Protein AF-A0AAD4BJT2-F1 (afdb_monomer_lite)

Secondary structure (DSSP, 8-state):
-EEEEEEESPPP---S---------GGGSGGGHHHHHS---EEEEETTEEEEEEEETTTTEEEEEEE----S----SSEEEPHHHHHHHTTTS-HHHHHHHTT-S-EEEE-----PPPS-SB-TTSS-B--GGGT----GGGS-HHHHHHHHHHHHHHHHTT--SGGGHHHHHHHHHHHHHHHHHHHHHHHHHHHHHHTPPPPP-

Structure (mmCIF, N/CA/C/O backbone):
data_AF-A0AAD4BJT2-F1
#
_entry.id   AF-A0AAD4BJT2-F1
#
loop_
_atom_site.group_PDB
_atom_site.id
_atom_site.type_symbol
_atom_site.label_atom_id
_atom_site.label_alt_id
_atom_site.label_comp_id
_atom_site.label_asym_id
_atom_site.label_entity_id
_atom_site.label_seq_id
_atom_site.pdbx_PDB_ins_code
_atom_site.Cartn_x
_atom_site.Cartn_y
_atom_site.Cartn_z
_atom_site.occupancy
_atom_site.B_iso_or_equiv
_atom_site.auth_seq_id
_atom_site.auth_comp_id
_atom_site.auth_asym_id
_atom_site.auth_atom_id
_atom_site.pdbx_PDB_model_num
ATOM 1 N N . MET A 1 1 ? 9.576 -6.622 -4.066 1.00 75.50 1 MET A N 1
ATOM 2 C CA . MET A 1 1 ? 10.314 -5.454 -3.535 1.00 75.50 1 MET A CA 1
ATOM 3 C C . MET A 1 1 ? 9.943 -4.211 -4.341 1.00 75.50 1 MET A C 1
ATOM 5 O O . MET A 1 1 ? 9.376 -4.346 -5.423 1.00 75.50 1 MET A O 1
ATOM 9 N N . SER A 1 2 ? 10.226 -3.016 -3.828 1.00 77.69 2 SER A N 1
ATOM 10 C CA . SER A 1 2 ? 10.260 -1.786 -4.618 1.00 77.69 2 SER A CA 1
ATOM 11 C C . SER A 1 2 ? 11.580 -1.041 -4.445 1.00 77.69 2 SER A C 1
ATOM 13 O O . SER A 1 2 ? 12.007 -0.837 -3.310 1.00 77.69 2 SER A O 1
ATOM 15 N N . SER A 1 3 ? 12.151 -0.554 -5.541 1.00 77.00 3 SER A N 1
ATOM 16 C CA . SER A 1 3 ? 13.191 0.473 -5.539 1.00 77.00 3 SER A CA 1
ATOM 17 C C . SER A 1 3 ? 12.566 1.840 -5.772 1.00 77.00 3 SER A C 1
ATOM 19 O O . SER A 1 3 ? 11.761 2.013 -6.689 1.00 77.00 3 SER A O 1
ATOM 21 N N . VAL A 1 4 ? 12.957 2.833 -4.982 1.00 79.06 4 VAL A N 1
ATOM 22 C CA . VAL A 1 4 ? 12.515 4.216 -5.161 1.00 79.06 4 VAL A CA 1
ATOM 23 C C . VAL A 1 4 ? 13.692 5.140 -5.370 1.00 79.06 4 VAL A C 1
ATOM 25 O O . VAL A 1 4 ? 14.704 5.076 -4.675 1.00 79.06 4 VAL A O 1
ATOM 28 N N . ALA A 1 5 ? 13.531 6.011 -6.357 1.00 80.06 5 ALA A N 1
ATOM 29 C CA . ALA A 1 5 ? 14.514 6.996 -6.752 1.00 80.06 5 ALA A CA 1
ATOM 30 C C . ALA A 1 5 ? 13.847 8.334 -7.044 1.00 80.06 5 ALA A C 1
ATOM 32 O O . ALA A 1 5 ? 12.662 8.421 -7.377 1.00 80.06 5 ALA A O 1
ATOM 33 N N . ARG A 1 6 ? 14.645 9.394 -6.947 1.00 82.44 6 ARG A N 1
ATOM 34 C CA . ARG A 1 6 ? 14.235 10.750 -7.302 1.00 82.44 6 ARG A CA 1
ATOM 35 C C . ARG A 1 6 ? 15.291 11.375 -8.190 1.00 82.44 6 ARG A C 1
ATOM 37 O O . ARG A 1 6 ? 16.483 11.178 -7.972 1.00 82.44 6 ARG A O 1
ATOM 44 N N . ILE A 1 7 ? 14.837 12.147 -9.167 1.00 77.75 7 ILE A N 1
ATOM 45 C CA . ILE A 1 7 ? 15.699 12.941 -10.037 1.00 77.75 7 ILE A CA 1
ATOM 46 C C . ILE A 1 7 ? 15.375 14.412 -9.788 1.00 77.75 7 ILE A C 1
ATOM 48 O O . ILE A 1 7 ? 14.251 14.862 -10.028 1.00 77.75 7 ILE A O 1
ATOM 52 N N . SER A 1 8 ? 16.356 15.158 -9.286 1.00 75.12 8 SER A N 1
ATOM 53 C CA . SER A 1 8 ? 16.241 16.599 -9.054 1.00 75.12 8 SER A CA 1
ATOM 54 C C . SER A 1 8 ? 16.408 17.378 -10.355 1.00 75.12 8 SER A C 1
ATOM 56 O O . SER A 1 8 ? 17.232 17.036 -11.201 1.00 75.12 8 SER A O 1
ATOM 58 N N . ARG A 1 9 ? 15.660 18.474 -10.506 1.00 67.62 9 ARG A N 1
ATOM 59 C CA . ARG A 1 9 ? 15.829 19.406 -11.634 1.00 67.62 9 ARG A CA 1
ATOM 60 C C . ARG A 1 9 ? 16.865 20.505 -11.387 1.00 67.62 9 ARG A C 1
ATOM 62 O O . ARG A 1 9 ? 17.210 21.210 -12.331 1.00 67.62 9 ARG A O 1
ATOM 69 N N . HIS A 1 10 ? 17.342 20.678 -10.152 1.00 56.84 10 HIS A N 1
ATOM 70 C CA . HIS A 1 10 ? 18.288 21.737 -9.784 1.00 56.84 10 HIS A CA 1
ATOM 71 C C . HIS A 1 10 ? 19.737 21.246 -9.705 1.00 56.84 10 HIS A C 1
ATOM 73 O O . HIS A 1 10 ? 20.022 20.222 -9.086 1.00 56.84 10 HIS A O 1
ATOM 79 N N . GLN A 1 11 ? 20.633 22.017 -10.329 1.00 40.97 11 GLN A N 1
ATOM 80 C CA . GLN A 1 11 ? 22.079 21.952 -10.122 1.00 40.97 11 GLN A CA 1
ATOM 81 C C . GLN A 1 11 ? 22.406 22.481 -8.715 1.00 40.97 11 GLN A C 1
ATOM 83 O O . GLN A 1 11 ? 21.847 23.513 -8.340 1.00 40.97 11 GLN A O 1
ATOM 88 N N . PRO A 1 12 ? 23.326 21.869 -7.953 1.00 36.91 12 PRO A N 1
ATOM 89 C CA . PRO A 1 12 ? 24.103 22.660 -7.013 1.00 36.91 12 PRO A CA 1
ATOM 90 C C . PRO A 1 12 ? 24.971 23.631 -7.827 1.00 36.91 12 PRO A C 1
ATOM 92 O O . PRO A 1 12 ? 25.475 23.259 -8.890 1.00 36.91 12 PRO A O 1
ATOM 95 N N . GLU A 1 13 ? 25.153 24.859 -7.347 1.00 36.44 13 GLU A N 1
ATOM 96 C CA . GLU A 1 13 ? 26.262 25.714 -7.776 1.00 36.44 13 GLU A CA 1
ATOM 97 C C . GLU A 1 13 ? 27.570 24.932 -7.565 1.00 36.44 13 GLU A C 1
ATOM 99 O O . GLU A 1 13 ? 28.086 24.848 -6.454 1.00 36.44 13 GLU A O 1
ATOM 104 N N . MET A 1 14 ? 28.072 24.269 -8.610 1.00 33.25 14 MET A N 1
ATOM 105 C CA . MET A 1 14 ? 29.371 23.606 -8.575 1.00 33.25 14 MET A CA 1
ATOM 106 C C . MET A 1 14 ? 30.433 24.574 -9.078 1.00 33.25 14 MET A C 1
ATOM 108 O O . MET A 1 14 ? 30.353 25.081 -10.198 1.00 33.25 14 MET A O 1
ATOM 112 N N . GLN A 1 15 ? 31.436 24.791 -8.228 1.00 30.78 15 GLN A N 1
ATOM 113 C CA . GLN A 1 15 ? 32.718 25.373 -8.604 1.00 30.78 15 GLN A CA 1
ATOM 114 C C . GLN A 1 15 ? 33.308 24.623 -9.816 1.00 30.78 15 GLN A C 1
ATOM 116 O O . GLN A 1 15 ? 33.118 23.410 -9.945 1.00 30.78 15 GLN A O 1
ATOM 121 N N . PRO A 1 16 ? 34.006 25.321 -10.727 1.00 33.78 16 PRO A N 1
ATOM 122 C CA . PRO A 1 16 ? 34.372 24.772 -12.023 1.00 33.78 16 PRO A CA 1
ATOM 123 C C . PRO A 1 16 ? 35.645 23.922 -11.943 1.00 33.78 16 PRO A C 1
ATOM 125 O O . PRO A 1 16 ? 36.681 24.338 -12.437 1.00 33.78 16 PRO A O 1
ATOM 128 N N . THR A 1 17 ? 35.572 22.717 -11.380 1.00 38.47 17 THR A N 1
ATOM 129 C CA . THR A 1 17 ? 36.574 21.660 -11.607 1.00 38.47 17 THR A CA 1
ATOM 130 C C . THR A 1 17 ? 35.947 20.290 -11.363 1.00 38.47 17 THR A C 1
ATOM 132 O O . THR A 1 17 ? 35.852 19.863 -10.222 1.00 38.47 17 THR A O 1
ATOM 135 N N . GLU A 1 18 ? 35.486 19.649 -12.442 1.00 32.25 18 GLU A N 1
ATOM 136 C CA . GLU A 1 18 ? 35.507 18.196 -12.719 1.00 32.25 18 GLU A CA 1
ATOM 137 C C . GLU A 1 18 ? 34.369 17.832 -13.684 1.00 32.25 18 GLU A C 1
ATOM 139 O O . GLU A 1 18 ? 33.215 17.594 -13.325 1.00 32.25 18 GLU A O 1
ATOM 144 N N . LEU A 1 19 ? 34.711 17.821 -14.972 1.00 39.91 19 LEU A N 1
ATOM 145 C CA . LEU A 1 19 ? 33.841 17.373 -16.047 1.00 39.91 19 LEU A CA 1
ATOM 146 C C . LEU A 1 19 ? 33.861 15.831 -16.081 1.00 39.91 19 LEU A C 1
ATOM 148 O O . LEU A 1 19 ? 34.720 15.235 -16.723 1.00 39.91 19 LEU A O 1
ATOM 152 N N . SER A 1 20 ? 32.917 15.173 -15.404 1.00 34.88 20 SER A N 1
ATOM 153 C CA . SER A 1 20 ? 32.604 13.754 -15.632 1.00 34.88 20 SER A CA 1
ATOM 154 C C . SER A 1 20 ? 31.182 13.632 -16.182 1.00 34.88 20 SER A C 1
ATOM 156 O O . SER A 1 20 ? 30.199 14.057 -15.576 1.00 34.88 20 SER A O 1
ATOM 158 N N . SER A 1 21 ? 31.079 13.128 -17.409 1.00 40.88 21 SER A N 1
ATOM 159 C CA . SER A 1 21 ? 29.950 13.293 -18.324 1.00 40.88 21 SER A CA 1
ATOM 160 C C . SER A 1 21 ? 28.765 12.357 -18.041 1.00 40.88 21 SER A C 1
ATOM 162 O O . SER A 1 21 ? 28.513 11.412 -18.792 1.00 40.88 21 SER A O 1
ATOM 164 N N . ARG A 1 22 ? 27.981 12.636 -16.994 1.00 42.25 22 ARG A N 1
ATOM 165 C CA . ARG A 1 22 ? 26.607 12.113 -16.863 1.00 42.25 22 ARG A CA 1
ATOM 166 C C . ARG A 1 22 ? 25.610 13.273 -16.799 1.00 42.25 22 ARG A C 1
ATOM 168 O O . ARG A 1 22 ? 25.769 14.147 -15.950 1.00 42.25 22 ARG A O 1
ATOM 175 N N . PRO A 1 23 ? 24.580 13.324 -17.664 1.00 44.72 23 PRO A N 1
ATOM 176 C CA . PRO A 1 23 ? 23.506 14.294 -17.494 1.00 44.72 23 PRO A CA 1
ATOM 177 C C . PRO A 1 23 ? 22.834 14.041 -16.139 1.00 44.72 23 PRO A C 1
ATOM 179 O O . PRO A 1 23 ? 22.400 12.933 -15.856 1.00 44.72 23 PRO A O 1
ATOM 182 N N . THR A 1 24 ? 22.782 15.060 -15.286 1.00 50.22 24 THR A N 1
ATOM 183 C CA . THR A 1 24 ? 22.210 14.978 -13.930 1.00 50.22 24 THR A CA 1
ATOM 184 C C . THR A 1 24 ? 20.745 15.418 -13.867 1.00 50.22 24 THR A C 1
ATOM 186 O O . THR A 1 24 ? 20.146 15.387 -12.799 1.00 50.22 24 THR A O 1
ATOM 189 N N . SER A 1 25 ? 20.149 15.829 -14.996 1.00 60.28 25 SER A N 1
ATOM 190 C CA . SER A 1 25 ? 18.784 16.370 -15.047 1.00 60.28 25 SER A CA 1
ATOM 191 C C . SER A 1 25 ? 17.987 15.866 -16.253 1.00 60.28 25 SER A C 1
ATOM 193 O O . SER A 1 25 ? 18.442 15.963 -17.396 1.00 60.28 25 SER A O 1
ATOM 195 N N . CYS A 1 26 ? 16.758 15.396 -15.999 1.00 60.03 26 CYS A N 1
ATOM 196 C CA . CYS A 1 26 ? 15.812 14.952 -17.029 1.00 60.03 26 CYS A CA 1
ATOM 197 C C . CYS A 1 26 ? 15.426 16.056 -18.023 1.00 60.03 26 CYS A C 1
ATOM 199 O O . CYS A 1 26 ? 15.161 15.749 -19.182 1.00 60.03 26 CYS A O 1
ATOM 201 N N . SER A 1 27 ? 15.402 17.331 -17.611 1.00 59.12 27 SER A N 1
ATOM 202 C CA . SER A 1 27 ? 14.928 18.433 -18.468 1.00 59.12 27 SER A CA 1
ATOM 203 C C . SER A 1 27 ? 15.846 18.730 -19.656 1.00 59.12 27 SER A C 1
ATOM 205 O O . SER A 1 27 ? 15.437 19.405 -20.595 1.00 59.12 27 SER A O 1
ATOM 207 N N . ARG A 1 28 ? 17.080 18.210 -19.644 1.00 64.56 28 ARG A N 1
ATOM 208 C CA . ARG A 1 28 ? 18.061 18.385 -20.726 1.00 64.56 28 ARG A CA 1
ATOM 209 C C . ARG A 1 28 ? 17.977 17.303 -21.808 1.00 64.56 28 ARG A C 1
ATOM 211 O O . ARG A 1 28 ? 18.710 17.377 -22.789 1.00 64.56 28 ARG A O 1
ATOM 218 N N . ILE A 1 29 ? 17.110 16.300 -21.645 1.00 70.12 29 ILE A N 1
ATOM 219 C CA . ILE A 1 29 ? 16.920 15.212 -22.610 1.00 70.12 29 ILE A CA 1
ATOM 220 C C . ILE A 1 29 ? 15.578 15.439 -23.320 1.00 70.12 29 ILE A C 1
ATOM 222 O O . ILE A 1 29 ? 14.536 15.268 -22.685 1.00 70.12 29 ILE A O 1
ATOM 226 N N . PRO A 1 30 ? 15.558 15.775 -24.628 1.00 70.94 30 PRO A N 1
ATOM 227 C CA . PRO A 1 30 ? 14.329 16.137 -25.345 1.00 70.94 30 PRO A CA 1
ATOM 228 C C . PRO A 1 30 ? 13.202 15.104 -25.224 1.00 70.94 30 PRO A C 1
ATOM 230 O O . PRO A 1 30 ? 12.037 15.459 -25.085 1.00 70.94 30 PRO A O 1
ATOM 233 N N . THR A 1 31 ? 13.548 13.813 -25.189 1.00 77.88 31 THR A N 1
ATOM 234 C CA . THR A 1 31 ? 12.587 12.708 -25.034 1.00 77.88 31 THR A CA 1
ATOM 235 C C . THR A 1 31 ? 11.832 12.730 -23.692 1.00 77.88 31 THR A C 1
ATOM 237 O O . THR A 1 31 ? 10.782 12.105 -23.578 1.00 77.88 31 THR A O 1
ATOM 240 N N . PHE A 1 32 ? 12.344 13.427 -22.673 1.00 80.56 32 PHE A N 1
ATOM 241 C CA . PHE A 1 32 ? 11.753 13.488 -21.331 1.00 80.56 32 PHE A CA 1
ATOM 242 C C . PHE A 1 32 ? 10.984 14.767 -21.044 1.00 80.56 32 PHE A C 1
ATOM 244 O O . PHE A 1 32 ? 10.271 14.809 -20.046 1.00 80.56 32 PHE A O 1
ATOM 251 N N . VAL A 1 33 ? 11.065 15.777 -21.911 1.00 78.69 33 VAL A N 1
ATOM 252 C CA . VAL A 1 33 ? 10.336 17.040 -21.729 1.00 78.69 33 VAL A CA 1
ATOM 253 C C . VAL A 1 33 ? 8.834 16.800 -21.504 1.00 78.69 33 VAL A C 1
ATOM 255 O O . VAL A 1 33 ? 8.325 17.308 -20.509 1.00 78.69 33 VAL A O 1
ATOM 258 N N . PRO A 1 34 ? 8.126 15.958 -22.287 1.00 81.44 34 PRO A N 1
ATOM 259 C CA . PRO A 1 34 ? 6.702 15.710 -22.042 1.00 81.44 34 PRO A CA 1
ATOM 260 C C . PRO A 1 34 ? 6.418 15.024 -20.698 1.00 81.44 34 PRO A C 1
ATOM 262 O O . PRO A 1 34 ? 5.429 15.349 -20.049 1.00 81.44 34 PRO A O 1
ATOM 265 N N . LEU A 1 35 ? 7.305 14.114 -20.273 1.00 80.75 35 LEU A N 1
ATOM 266 C CA . LEU A 1 35 ? 7.202 13.352 -19.020 1.00 80.75 35 LEU A CA 1
ATOM 267 C C . LEU A 1 35 ? 7.350 14.239 -17.782 1.00 80.75 35 LEU A C 1
ATOM 269 O O . LEU A 1 35 ? 6.747 13.978 -16.746 1.00 80.75 35 LEU A O 1
ATOM 273 N N . VAL A 1 36 ? 8.187 15.272 -17.874 1.00 80.44 36 VAL A N 1
ATOM 274 C CA . VAL A 1 36 ? 8.500 16.132 -16.735 1.00 80.44 36 VAL A CA 1
ATOM 275 C C . VAL A 1 36 ? 7.657 17.414 -16.770 1.00 80.44 36 VAL A C 1
ATOM 277 O O . VAL A 1 36 ? 7.143 17.842 -15.740 1.00 80.44 36 VAL A O 1
ATOM 280 N N . GLU A 1 37 ? 7.428 18.036 -17.921 1.00 81.44 37 GLU A N 1
ATOM 281 C CA . GLU A 1 37 ? 6.661 19.287 -17.987 1.00 81.44 37 GLU A CA 1
ATOM 282 C C . GLU A 1 37 ? 5.160 19.092 -17.764 1.00 81.44 37 GLU A C 1
ATOM 284 O O . GLU A 1 37 ? 4.517 19.944 -17.139 1.00 81.44 37 GLU A O 1
ATOM 289 N N . THR A 1 38 ? 4.607 17.957 -18.182 1.00 83.44 38 THR A N 1
ATOM 290 C CA . THR A 1 38 ? 3.198 17.631 -17.949 1.00 83.44 38 THR A CA 1
ATOM 291 C C . THR A 1 38 ? 3.063 16.971 -16.573 1.00 83.44 38 THR A C 1
ATOM 293 O O . THR A 1 38 ? 3.752 15.986 -16.303 1.00 83.44 38 THR A O 1
ATOM 296 N N . PRO A 1 39 ? 2.236 17.495 -15.646 1.00 80.62 39 PRO A N 1
ATOM 297 C CA . PRO A 1 39 ? 2.065 16.927 -14.308 1.00 80.62 39 PRO A CA 1
ATOM 298 C C . PRO A 1 39 ? 1.170 15.675 -14.336 1.00 80.62 39 PRO A C 1
ATOM 300 O O . PRO A 1 39 ? 0.154 15.611 -13.653 1.00 80.62 39 PRO A O 1
ATOM 303 N N . GLU A 1 40 ? 1.558 14.684 -15.130 1.00 87.56 40 GLU A N 1
ATOM 304 C CA . GLU A 1 40 ? 0.876 13.402 -15.260 1.00 87.56 40 GLU A CA 1
ATOM 305 C C . GLU A 1 40 ? 1.643 12.296 -14.535 1.00 87.56 40 GLU A C 1
ATOM 307 O O . GLU A 1 40 ? 2.851 12.387 -14.289 1.00 87.56 40 GLU A O 1
ATOM 312 N N . MET A 1 41 ? 0.912 11.242 -14.181 1.00 90.88 41 MET A N 1
ATOM 313 C CA . MET A 1 41 ? 1.493 9.996 -13.712 1.00 90.88 41 MET A CA 1
ATOM 314 C C . MET A 1 41 ? 1.648 9.059 -14.906 1.00 90.88 41 MET A C 1
ATOM 316 O O . MET A 1 41 ? 0.668 8.762 -15.584 1.00 90.88 41 MET A O 1
ATOM 320 N N . VAL A 1 42 ? 2.862 8.564 -15.133 1.00 93.12 42 VAL A N 1
ATOM 321 C CA . VAL A 1 42 ? 3.146 7.606 -16.207 1.00 93.12 42 VAL A CA 1
ATOM 322 C C . VAL A 1 42 ? 3.564 6.277 -15.603 1.00 93.12 42 VAL A C 1
ATOM 324 O O . VAL A 1 42 ? 4.484 6.224 -14.781 1.00 93.12 42 VAL A O 1
ATOM 327 N N . GLY A 1 43 ? 2.864 5.220 -16.013 1.00 94.00 43 GLY A N 1
ATOM 328 C CA . GLY A 1 43 ? 3.136 3.841 -15.635 1.00 94.00 43 GLY A CA 1
ATOM 329 C C . GLY A 1 43 ? 3.655 3.026 -16.817 1.00 94.00 43 GLY A C 1
ATOM 330 O O . GLY A 1 43 ? 3.099 3.105 -17.909 1.00 94.00 43 GLY A O 1
ATOM 331 N N . TRP A 1 44 ? 4.683 2.214 -16.588 1.00 95.12 44 TRP A N 1
ATOM 332 C CA . TRP A 1 44 ? 5.116 1.160 -17.504 1.00 95.12 44 TRP A CA 1
ATOM 333 C C . TRP A 1 44 ? 4.908 -0.189 -16.832 1.00 95.12 44 TRP A C 1
ATOM 335 O O . TRP A 1 44 ? 5.430 -0.410 -15.741 1.00 95.12 44 TRP A O 1
ATOM 345 N N . MET A 1 45 ? 4.167 -1.081 -17.478 1.00 95.19 45 MET A N 1
ATOM 346 C CA . MET A 1 45 ? 3.889 -2.433 -16.992 1.00 95.19 45 MET A CA 1
ATOM 347 C C . MET A 1 45 ? 4.641 -3.444 -17.856 1.00 95.19 45 MET A C 1
ATOM 349 O O . MET A 1 45 ? 4.805 -3.223 -19.055 1.00 95.19 45 MET A O 1
ATOM 353 N N . GLY A 1 46 ? 5.097 -4.535 -17.248 1.00 92.75 46 GLY A N 1
ATOM 354 C CA . GLY A 1 46 ? 5.766 -5.623 -17.950 1.00 92.75 46 GLY A CA 1
ATOM 355 C C . GLY A 1 46 ? 5.863 -6.893 -17.099 1.00 92.75 46 GLY A C 1
ATOM 356 O O . GLY A 1 46 ? 5.424 -6.907 -15.942 1.00 92.75 46 GLY A O 1
ATOM 357 N N . PRO A 1 47 ? 6.471 -7.962 -17.637 1.00 92.12 47 PRO A N 1
ATOM 358 C CA . PRO A 1 47 ? 6.524 -9.260 -16.972 1.00 92.12 47 PRO A CA 1
ATOM 359 C C . PRO A 1 47 ? 7.150 -9.192 -15.577 1.00 92.12 47 PRO A C 1
ATOM 361 O O . PRO A 1 47 ? 8.341 -8.902 -15.408 1.00 92.12 47 PRO A O 1
ATOM 364 N N . GLY A 1 48 ? 6.330 -9.449 -14.553 1.00 92.31 48 GLY A N 1
ATOM 365 C CA . GLY A 1 48 ? 6.760 -9.476 -13.154 1.00 92.31 48 GLY A CA 1
ATOM 366 C C . GLY A 1 48 ? 7.207 -8.128 -12.571 1.00 92.31 48 GLY 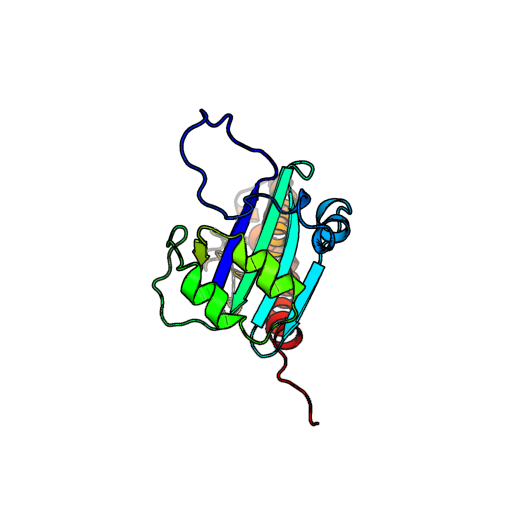A C 1
ATOM 367 O O . GLY A 1 48 ? 7.688 -8.100 -11.436 1.00 92.31 48 GLY A O 1
ATOM 368 N N . ARG A 1 49 ? 7.127 -7.022 -13.326 1.00 93.94 49 ARG A N 1
ATOM 369 C CA . ARG A 1 49 ? 7.714 -5.724 -12.950 1.00 93.94 49 ARG A CA 1
ATOM 370 C C . ARG A 1 49 ? 6.887 -4.551 -13.471 1.00 93.94 49 ARG A C 1
ATOM 372 O O . ARG A 1 49 ? 6.280 -4.631 -14.528 1.00 93.94 49 ARG A O 1
ATOM 379 N N . HIS A 1 50 ? 6.886 -3.432 -12.754 1.00 95.81 50 HIS A N 1
ATOM 380 C CA . HIS A 1 50 ? 6.333 -2.178 -13.277 1.00 95.81 50 HIS A CA 1
ATOM 381 C C . HIS A 1 50 ? 7.060 -0.966 -12.714 1.00 95.81 50 HIS A C 1
ATOM 383 O O . HIS A 1 50 ? 7.712 -1.041 -11.672 1.00 95.81 50 HIS A O 1
ATOM 389 N N . ILE A 1 51 ? 6.908 0.164 -13.393 1.00 95.62 51 ILE A N 1
ATOM 390 C CA . ILE A 1 51 ? 7.452 1.454 -12.988 1.00 95.62 51 ILE A CA 1
ATOM 391 C C . ILE A 1 51 ? 6.309 2.460 -12.944 1.00 95.62 51 ILE A C 1
ATOM 393 O O . ILE A 1 51 ? 5.569 2.578 -13.913 1.00 95.62 51 ILE A O 1
ATOM 397 N N . MET A 1 52 ? 6.206 3.216 -11.856 1.00 95.31 52 MET A N 1
ATOM 398 C CA . MET A 1 52 ? 5.334 4.384 -11.740 1.00 95.31 52 MET A CA 1
ATOM 399 C C . MET A 1 52 ? 6.186 5.639 -11.592 1.00 95.31 52 MET A C 1
ATOM 401 O O . MET A 1 52 ? 7.110 5.674 -10.778 1.00 95.31 52 MET A O 1
ATOM 405 N N . THR A 1 53 ? 5.866 6.684 -12.350 1.00 94.00 53 THR A N 1
ATOM 406 C CA . THR A 1 53 ? 6.575 7.968 -12.285 1.00 94.00 53 THR A CA 1
ATOM 407 C C . THR A 1 53 ? 5.623 9.142 -12.226 1.00 94.00 53 THR A C 1
ATOM 409 O O . THR A 1 53 ? 4.532 9.084 -12.791 1.00 94.00 53 THR A O 1
ATOM 412 N N . TYR A 1 54 ? 6.021 10.193 -11.514 1.00 93.56 54 TYR A N 1
ATOM 413 C CA . TYR A 1 54 ? 5.227 11.410 -11.369 1.00 93.56 54 TYR A CA 1
ATOM 414 C C . TYR A 1 54 ? 6.071 12.577 -10.846 1.00 93.56 54 TYR A C 1
ATOM 416 O O . TYR A 1 54 ? 7.088 12.404 -10.167 1.00 93.56 54 TYR A O 1
ATOM 424 N N . ASN A 1 55 ? 5.621 13.795 -11.142 1.00 92.25 55 ASN A N 1
ATOM 425 C CA . ASN A 1 55 ? 6.224 15.020 -10.628 1.00 92.25 55 ASN A CA 1
ATOM 426 C C . ASN A 1 55 ? 5.862 15.251 -9.154 1.00 92.25 55 ASN A C 1
ATOM 428 O O . ASN A 1 55 ? 4.710 15.106 -8.754 1.00 92.25 55 ASN A O 1
ATOM 432 N N . ILE A 1 56 ? 6.834 15.700 -8.362 1.00 91.25 56 ILE A N 1
ATOM 433 C CA . ILE A 1 56 ? 6.645 16.128 -6.972 1.00 91.25 56 ILE A CA 1
ATOM 434 C C . ILE A 1 56 ? 7.300 17.495 -6.738 1.00 91.25 56 ILE A C 1
ATOM 436 O O . ILE A 1 56 ? 8.020 18.021 -7.590 1.00 91.25 56 ILE A O 1
ATOM 440 N N . ARG A 1 57 ? 7.018 18.109 -5.579 1.00 90.25 57 ARG A N 1
ATOM 441 C CA . ARG A 1 57 ? 7.600 19.398 -5.151 1.00 90.25 57 ARG A CA 1
ATOM 442 C C . ARG A 1 57 ? 7.502 20.493 -6.224 1.00 90.25 57 ARG A C 1
ATOM 444 O O . ARG A 1 57 ? 8.502 21.112 -6.578 1.00 90.25 57 ARG A O 1
ATOM 451 N N . ALA A 1 58 ? 6.295 20.717 -6.749 1.00 88.06 58 ALA A N 1
ATOM 452 C CA . ALA A 1 58 ? 6.034 21.68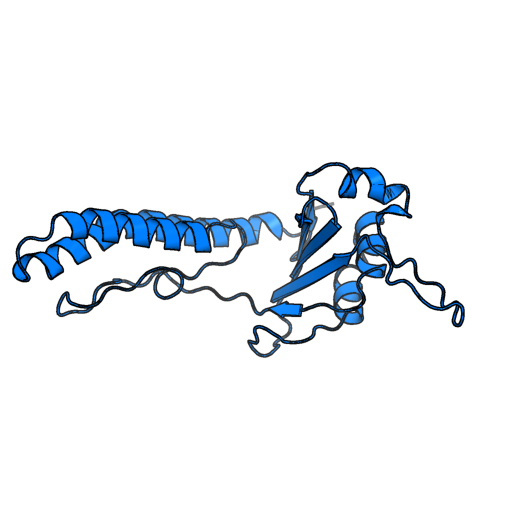2 -7.823 1.00 88.06 58 ALA A CA 1
ATOM 453 C C . ALA A 1 58 ? 6.957 21.474 -9.041 1.00 88.06 58 ALA A C 1
ATOM 455 O O . ALA A 1 58 ? 7.595 22.409 -9.518 1.00 88.06 58 ALA A O 1
ATOM 456 N N . LYS A 1 59 ? 7.053 20.220 -9.508 1.00 87.19 59 LYS A N 1
ATOM 457 C CA . LYS A 1 59 ? 7.888 19.784 -10.639 1.00 87.19 59 LYS A CA 1
ATOM 458 C C . LYS A 1 59 ? 9.400 19.908 -10.414 1.00 87.19 59 LYS A C 1
ATOM 460 O O . LYS A 1 59 ? 10.157 19.611 -11.326 1.00 87.19 59 LYS A O 1
ATOM 465 N N . ARG A 1 60 ? 9.890 20.291 -9.230 1.00 86.12 60 ARG A N 1
ATOM 466 C CA . ARG A 1 60 ? 11.343 20.371 -8.970 1.00 86.12 60 ARG A CA 1
ATOM 467 C C . ARG A 1 60 ? 12.018 19.006 -8.871 1.00 86.12 60 ARG A C 1
ATOM 469 O O . ARG A 1 60 ? 13.225 18.911 -9.076 1.00 86.12 60 ARG A O 1
ATOM 476 N N . GLU A 1 61 ? 11.248 17.966 -8.581 1.00 88.69 61 GLU A N 1
ATOM 477 C CA . GLU A 1 61 ? 11.724 16.592 -8.474 1.00 88.69 61 GLU A CA 1
ATOM 478 C C . GLU A 1 61 ? 10.793 15.658 -9.251 1.00 88.69 61 GLU A C 1
ATOM 480 O O . GLU A 1 61 ? 9.572 15.841 -9.274 1.00 88.69 61 GLU A O 1
ATOM 485 N N . PHE A 1 62 ? 11.382 14.651 -9.886 1.00 90.31 62 PHE A N 1
ATOM 486 C CA . PHE A 1 62 ? 10.670 13.587 -10.580 1.00 90.31 62 PHE A CA 1
ATOM 487 C C . PHE A 1 62 ? 10.858 12.284 -9.808 1.00 90.31 62 PHE A C 1
ATOM 489 O O . PHE A 1 62 ? 11.990 11.847 -9.594 1.00 90.31 62 PHE A O 1
ATOM 496 N N . ASN A 1 63 ? 9.759 11.704 -9.335 1.00 92.75 63 ASN A N 1
ATOM 497 C CA . ASN A 1 63 ? 9.771 10.508 -8.504 1.00 92.75 63 ASN A CA 1
ATOM 498 C C . ASN A 1 63 ? 9.579 9.260 -9.366 1.00 92.75 63 ASN A C 1
ATOM 500 O O . ASN A 1 63 ? 8.739 9.261 -10.266 1.00 92.75 63 ASN A O 1
ATOM 504 N N . LEU A 1 64 ? 10.325 8.200 -9.058 1.00 93.75 64 LEU A N 1
ATOM 505 C CA . LEU A 1 64 ? 10.225 6.900 -9.708 1.00 93.75 64 LEU A CA 1
ATOM 506 C C . LEU A 1 64 ? 10.061 5.812 -8.648 1.00 93.75 64 LEU A C 1
ATOM 508 O O . LEU A 1 64 ? 10.840 5.741 -7.698 1.00 93.75 64 LEU A O 1
ATOM 512 N N . VAL A 1 65 ? 9.061 4.955 -8.838 1.00 94.25 65 VAL A N 1
ATOM 513 C CA . VAL A 1 65 ? 8.815 3.758 -8.031 1.00 94.25 65 VAL A CA 1
ATOM 514 C C . VAL A 1 65 ? 8.878 2.553 -8.951 1.00 94.25 65 VAL A C 1
ATOM 516 O O . VAL A 1 65 ? 8.079 2.442 -9.876 1.00 94.25 65 VAL A O 1
ATOM 519 N N . LEU A 1 66 ? 9.835 1.666 -8.709 1.00 94.00 66 LEU A N 1
ATOM 520 C CA . LEU A 1 66 ? 10.082 0.478 -9.508 1.00 94.00 66 LEU A CA 1
ATOM 521 C C . LEU A 1 66 ? 9.734 -0.745 -8.673 1.00 94.00 66 LEU A C 1
ATOM 523 O O . LEU A 1 66 ? 10.400 -1.028 -7.685 1.00 94.00 66 LEU A O 1
ATOM 527 N N . CYS A 1 67 ? 8.702 -1.477 -9.062 1.00 93.56 67 CYS A N 1
ATOM 528 C CA . CYS A 1 67 ? 8.284 -2.699 -8.390 1.00 93.56 67 CYS A CA 1
ATOM 529 C C . CYS A 1 67 ? 8.838 -3.905 -9.142 1.00 93.56 67 CYS A C 1
ATOM 531 O O . CYS A 1 67 ? 8.585 -4.050 -10.338 1.00 93.56 67 CYS A O 1
ATOM 533 N N . HIS A 1 68 ? 9.559 -4.773 -8.438 1.00 89.50 68 HIS A N 1
ATOM 534 C CA . HIS A 1 68 ? 10.208 -5.954 -9.007 1.00 89.50 68 HIS A CA 1
ATOM 535 C C . HIS A 1 68 ? 10.232 -7.124 -8.007 1.00 89.50 68 HIS A C 1
ATOM 537 O O . HIS A 1 68 ? 9.956 -6.916 -6.815 1.00 89.50 68 HIS A O 1
ATOM 543 N N . PRO A 1 69 ? 10.521 -8.362 -8.456 1.00 88.25 69 PRO A N 1
ATOM 544 C CA . PRO A 1 69 ? 10.616 -9.518 -7.571 1.00 88.25 69 PRO A CA 1
ATOM 545 C C . PRO A 1 69 ? 11.582 -9.279 -6.408 1.00 88.25 69 PRO A C 1
ATOM 547 O O . PRO A 1 69 ? 12.561 -8.541 -6.532 1.00 88.25 69 PRO A O 1
ATOM 550 N N . ASP A 1 70 ? 11.257 -9.862 -5.256 1.00 84.44 70 ASP A N 1
ATOM 551 C CA . ASP A 1 70 ? 12.156 -9.864 -4.104 1.00 84.44 70 ASP A CA 1
ATOM 552 C C . ASP A 1 70 ? 13.363 -10.772 -4.384 1.00 84.44 70 ASP A C 1
ATOM 554 O O . ASP A 1 70 ? 13.225 -11.827 -4.999 1.00 84.44 70 ASP A O 1
ATOM 558 N N . ASP A 1 71 ? 14.537 -10.346 -3.937 1.00 78.38 71 ASP A N 1
ATOM 559 C CA . ASP A 1 71 ? 15.811 -11.048 -4.096 1.00 78.38 71 ASP A CA 1
ATOM 560 C C . ASP A 1 71 ? 16.301 -11.675 -2.778 1.00 78.38 71 ASP A C 1
ATOM 562 O O . ASP A 1 71 ? 17.404 -12.220 -2.728 1.00 78.38 71 ASP A O 1
ATOM 566 N N . GLY A 1 72 ? 15.493 -11.584 -1.714 1.00 73.62 72 GLY A N 1
ATOM 567 C CA . GLY A 1 72 ? 15.843 -12.053 -0.378 1.00 73.62 72 GLY A CA 1
ATOM 568 C C . GLY A 1 72 ? 16.455 -10.982 0.528 1.00 73.62 72 GLY A C 1
ATOM 569 O O . GLY A 1 72 ? 16.963 -11.331 1.594 1.00 73.62 72 GLY A O 1
ATOM 570 N N . SER A 1 73 ? 16.407 -9.698 0.158 1.00 68.69 73 SER A N 1
ATOM 571 C CA . SER A 1 73 ? 16.931 -8.616 0.994 1.00 68.69 73 SER A CA 1
ATOM 572 C C . SER A 1 73 ? 16.237 -8.520 2.359 1.00 68.69 73 SER A C 1
ATOM 574 O O . SER A 1 73 ? 15.057 -8.854 2.535 1.00 68.69 73 SER A O 1
ATOM 576 N N . VAL A 1 74 ? 16.977 -7.984 3.331 1.00 70.62 74 VAL A N 1
ATOM 577 C CA . VAL A 1 74 ? 16.472 -7.687 4.676 1.00 70.62 74 VAL A CA 1
ATOM 578 C C . VAL A 1 74 ? 15.404 -6.592 4.603 1.00 70.62 74 VAL A C 1
ATOM 580 O O . VAL A 1 74 ? 15.498 -5.664 3.799 1.00 70.62 74 VAL A O 1
ATOM 583 N N . GLU A 1 75 ? 14.376 -6.702 5.444 1.00 66.75 75 GLU A N 1
ATOM 584 C CA . GLU A 1 75 ? 13.382 -5.645 5.619 1.00 66.75 75 GLU A CA 1
ATOM 585 C C . GLU A 1 75 ? 14.046 -4.412 6.245 1.00 66.75 75 GLU A C 1
ATOM 587 O O . GLU A 1 75 ? 14.543 -4.456 7.369 1.00 66.75 75 GLU A O 1
ATOM 592 N N . SER A 1 76 ? 14.081 -3.309 5.502 1.00 70.56 76 SER A N 1
ATOM 593 C CA . SER A 1 76 ? 14.633 -2.045 5.973 1.00 70.56 76 SER A CA 1
ATOM 594 C C . SER A 1 76 ? 13.953 -0.883 5.269 1.00 70.56 76 SER A C 1
ATOM 596 O O . SER A 1 76 ? 13.716 -0.921 4.064 1.00 70.56 76 SER A O 1
ATOM 598 N N . TRP A 1 77 ? 13.667 0.170 6.030 1.00 60.97 77 TRP A N 1
ATOM 599 C CA . TRP A 1 77 ? 13.094 1.414 5.519 1.00 60.97 77 TRP A CA 1
ATOM 600 C C . TRP A 1 77 ? 14.146 2.336 4.884 1.00 60.97 77 TRP A C 1
ATOM 602 O O . TRP A 1 77 ? 13.793 3.289 4.189 1.00 60.97 77 TRP A O 1
ATOM 612 N N . THR A 1 78 ? 15.435 2.048 5.090 1.00 66.88 78 THR A N 1
ATOM 613 C CA . THR A 1 78 ? 16.568 2.880 4.652 1.00 66.88 78 THR A CA 1
ATOM 614 C C . THR A 1 78 ? 17.657 2.077 3.942 1.00 66.88 78 THR A C 1
ATOM 616 O O . THR A 1 78 ? 18.782 2.556 3.832 1.00 66.88 78 THR A O 1
ATOM 619 N N . ALA A 1 79 ? 17.373 0.848 3.499 1.00 69.00 79 ALA A N 1
ATOM 620 C CA . ALA A 1 79 ? 18.365 0.056 2.782 1.00 69.00 79 ALA A CA 1
ATOM 621 C C . ALA A 1 79 ? 18.728 0.739 1.461 1.00 69.00 79 ALA A C 1
ATOM 623 O O . ALA A 1 79 ? 17.871 0.956 0.598 1.00 69.00 79 ALA A O 1
ATOM 624 N N . GLU A 1 80 ? 20.011 1.053 1.305 1.00 71.94 80 GLU A N 1
ATOM 625 C CA . GLU A 1 80 ? 20.549 1.486 0.025 1.00 71.94 80 GLU A CA 1
ATOM 626 C C . GLU A 1 80 ? 20.486 0.321 -0.964 1.00 71.94 80 GLU A C 1
ATOM 628 O O . GLU A 1 80 ? 21.015 -0.767 -0.736 1.00 71.94 80 GLU A O 1
ATOM 633 N N . GLY A 1 81 ? 19.785 0.549 -2.066 1.00 70.88 81 GLY A N 1
ATOM 634 C CA . GLY A 1 81 ? 19.744 -0.347 -3.206 1.00 70.88 81 GLY A CA 1
ATOM 635 C C . GLY A 1 81 ? 20.865 -0.046 -4.193 1.00 70.88 81 GLY A C 1
ATOM 636 O O . GLY A 1 81 ? 21.303 1.097 -4.344 1.00 70.88 81 GLY A O 1
ATOM 637 N N . SER A 1 82 ? 21.292 -1.074 -4.923 1.00 80.69 82 SER A N 1
ATOM 638 C CA . SER A 1 82 ? 22.241 -0.917 -6.024 1.00 80.69 82 SER A CA 1
ATOM 639 C C . SER A 1 82 ? 21.534 -0.373 -7.267 1.00 80.69 82 SER A C 1
ATOM 641 O O . SER A 1 82 ? 20.673 -1.040 -7.849 1.00 80.69 82 SER A O 1
ATOM 643 N N . ALA A 1 83 ? 21.946 0.816 -7.715 1.00 83.12 83 ALA A N 1
ATOM 644 C CA . ALA A 1 83 ? 21.478 1.388 -8.975 1.00 83.12 83 ALA A CA 1
ATOM 645 C C . ALA A 1 83 ? 21.822 0.488 -10.177 1.00 83.12 83 ALA A C 1
ATOM 647 O O . ALA A 1 83 ? 21.045 0.423 -11.127 1.00 83.12 83 ALA A O 1
ATOM 648 N N . ASP A 1 84 ? 22.945 -0.232 -10.132 1.00 86.31 84 ASP A N 1
ATOM 649 C CA . ASP A 1 84 ? 23.352 -1.152 -11.200 1.00 86.31 84 ASP A CA 1
ATOM 650 C C . ASP A 1 84 ? 22.453 -2.386 -11.253 1.00 86.31 84 ASP A C 1
ATOM 652 O O . ASP A 1 84 ? 21.993 -2.767 -12.331 1.00 86.31 84 ASP A O 1
ATOM 656 N N . LYS A 1 85 ? 22.126 -2.965 -10.090 1.00 84.12 85 LYS A N 1
ATOM 657 C CA . LYS A 1 85 ? 21.164 -4.070 -10.003 1.00 84.12 85 LYS A CA 1
ATOM 658 C C . LYS A 1 85 ? 19.801 -3.654 -10.545 1.00 84.12 85 LYS A C 1
ATOM 660 O O . LYS A 1 85 ? 19.238 -4.347 -11.386 1.00 84.12 85 LYS A O 1
ATOM 665 N N . MET A 1 86 ? 19.323 -2.485 -10.119 1.00 88.44 86 MET A N 1
ATOM 666 C CA . MET A 1 86 ? 18.082 -1.916 -10.628 1.00 88.44 86 MET A CA 1
ATOM 667 C C . MET A 1 86 ? 18.137 -1.767 -12.155 1.00 88.44 86 MET A C 1
ATOM 669 O O . MET A 1 86 ? 17.234 -2.228 -12.836 1.00 88.44 86 MET A O 1
ATOM 673 N N . ARG A 1 87 ? 19.207 -1.216 -12.742 1.00 90.69 87 ARG A N 1
ATOM 674 C CA . ARG A 1 87 ? 19.321 -1.097 -14.211 1.00 90.69 87 ARG A CA 1
ATOM 675 C C . ARG A 1 87 ? 19.302 -2.455 -14.916 1.00 90.69 87 ARG A C 1
ATOM 677 O O . ARG A 1 87 ? 18.698 -2.562 -15.983 1.00 90.69 87 ARG A O 1
ATOM 684 N N . ALA A 1 88 ? 19.937 -3.473 -14.334 1.00 90.06 88 ALA A N 1
ATOM 685 C CA . ALA A 1 88 ? 19.959 -4.825 -14.885 1.00 90.06 88 ALA A CA 1
ATOM 686 C C . ALA A 1 88 ? 18.553 -5.449 -14.953 1.00 90.06 88 ALA A C 1
ATOM 688 O O . ALA A 1 88 ? 18.226 -6.095 -15.948 1.00 90.06 88 ALA A O 1
ATOM 689 N N . ASP A 1 89 ? 17.691 -5.179 -13.966 1.00 88.81 89 ASP A N 1
ATOM 690 C CA . ASP A 1 89 ? 16.298 -5.655 -13.940 1.00 88.81 89 ASP A CA 1
ATOM 691 C C . ASP A 1 89 ? 15.428 -5.114 -15.091 1.00 88.81 89 ASP A C 1
ATOM 693 O O . ASP A 1 89 ? 14.389 -5.697 -15.408 1.00 88.81 89 ASP A O 1
ATOM 697 N N . PHE A 1 90 ? 15.845 -4.020 -15.737 1.00 91.12 90 PHE A N 1
ATOM 698 C CA . PHE A 1 90 ? 15.080 -3.323 -16.778 1.00 91.12 90 PHE A CA 1
ATOM 699 C C . PHE A 1 90 ? 15.818 -3.248 -18.131 1.00 91.12 90 PHE A C 1
ATOM 701 O O . PHE A 1 90 ? 15.487 -2.420 -18.982 1.00 91.12 90 PHE A O 1
ATOM 708 N N . VAL A 1 91 ? 16.809 -4.115 -18.378 1.00 90.19 91 VAL A N 1
ATOM 709 C CA . VAL A 1 91 ? 17.643 -4.070 -19.600 1.00 90.19 91 VAL A CA 1
ATOM 710 C C . VAL A 1 91 ? 16.850 -4.263 -20.905 1.00 90.19 91 VAL A C 1
ATOM 712 O O . VAL A 1 91 ? 17.156 -3.626 -21.918 1.00 90.19 91 VAL A O 1
ATOM 715 N N . CYS A 1 92 ? 15.792 -5.078 -20.878 1.00 89.69 92 CYS A N 1
ATOM 716 C CA . CYS A 1 92 ? 14.930 -5.347 -22.036 1.00 89.69 92 CYS A CA 1
ATOM 717 C C . CYS A 1 92 ? 13.778 -4.340 -22.197 1.00 89.69 92 CYS A C 1
ATOM 719 O O . CYS A 1 92 ? 12.947 -4.501 -23.083 1.00 89.69 92 CYS A O 1
ATOM 721 N N . TRP A 1 93 ? 13.707 -3.301 -21.357 1.00 93.75 93 TRP A N 1
ATOM 722 C CA . TRP A 1 93 ? 12.607 -2.338 -21.390 1.00 93.75 93 TRP A CA 1
ATOM 723 C C . TRP A 1 93 ? 12.817 -1.255 -22.452 1.00 93.75 93 TRP A C 1
ATOM 725 O O . TRP A 1 93 ? 13.908 -1.065 -23.009 1.00 93.75 93 TRP A O 1
ATOM 735 N N . GLU A 1 94 ? 11.738 -0.531 -22.741 1.00 91.94 94 GLU A N 1
ATOM 736 C CA . GLU A 1 94 ? 11.703 0.484 -23.788 1.00 91.94 94 GLU A CA 1
ATOM 737 C C . GLU A 1 94 ? 12.736 1.618 -23.567 1.00 91.94 94 GLU A C 1
ATOM 739 O O . GLU A 1 94 ? 13.148 1.899 -22.432 1.00 91.94 94 GLU A O 1
ATOM 744 N N . PRO A 1 95 ? 13.212 2.283 -24.639 1.00 91.50 95 PRO A N 1
ATOM 745 C CA . PRO A 1 95 ? 14.352 3.198 -24.567 1.00 91.50 95 PRO A CA 1
ATOM 746 C C . PRO A 1 95 ? 14.216 4.350 -23.564 1.00 91.50 95 PRO A C 1
ATOM 748 O O . PRO A 1 95 ? 15.233 4.790 -23.021 1.00 91.50 95 PRO A O 1
ATOM 751 N N . ARG A 1 96 ? 13.001 4.859 -23.307 1.00 90.94 96 ARG A N 1
ATOM 752 C CA . ARG A 1 96 ? 12.790 5.953 -22.344 1.00 90.94 96 ARG A CA 1
ATOM 753 C C . ARG A 1 96 ? 13.073 5.501 -20.922 1.00 90.94 96 ARG A C 1
ATOM 755 O O . ARG A 1 96 ? 13.763 6.217 -20.201 1.00 90.94 96 ARG A O 1
ATOM 762 N N . VAL A 1 97 ? 12.620 4.303 -20.555 1.00 91.94 97 VAL A N 1
ATOM 763 C CA . VAL A 1 97 ? 12.883 3.708 -19.240 1.00 91.94 97 VAL A CA 1
ATOM 764 C C . VAL A 1 97 ? 14.386 3.582 -19.034 1.00 91.94 97 VAL A C 1
ATOM 766 O O . VAL A 1 97 ? 14.921 4.176 -18.106 1.00 91.94 97 VAL A O 1
ATOM 769 N N . LYS A 1 98 ? 15.108 2.940 -19.958 1.00 91.50 98 LYS A N 1
ATOM 770 C CA . LYS A 1 98 ? 16.568 2.762 -19.840 1.00 91.50 98 LYS A CA 1
ATOM 771 C C . LYS A 1 98 ? 17.319 4.081 -19.661 1.00 91.50 98 LYS A C 1
ATOM 773 O O . LYS A 1 98 ? 18.202 4.187 -18.811 1.00 91.50 98 LYS A O 1
ATOM 778 N N . LYS A 1 99 ? 16.940 5.108 -20.427 1.00 90.25 99 LYS A N 1
ATOM 779 C CA . LYS A 1 99 ? 17.516 6.452 -20.304 1.00 90.25 99 LYS A CA 1
ATOM 780 C C . LYS A 1 99 ? 17.184 7.109 -18.953 1.00 90.25 99 LYS A C 1
ATOM 782 O O . LYS A 1 99 ? 18.044 7.802 -18.429 1.00 90.25 99 LYS A O 1
ATOM 787 N N . LEU A 1 100 ? 15.989 6.902 -18.383 1.00 90.12 100 LEU A N 1
ATOM 788 C CA . LEU A 1 100 ? 15.614 7.437 -17.064 1.00 90.12 100 LEU A CA 1
ATOM 789 C C . LEU A 1 100 ? 16.435 6.769 -15.964 1.00 90.12 100 LEU A C 1
ATOM 791 O O . LEU A 1 100 ? 17.020 7.449 -15.124 1.00 90.12 100 LEU A O 1
ATOM 795 N N . LEU A 1 101 ? 16.530 5.440 -16.006 1.00 90.75 101 LEU A N 1
ATOM 796 C CA . LEU A 1 101 ? 17.275 4.665 -15.016 1.00 90.75 101 LEU A CA 1
ATOM 797 C C . LEU A 1 101 ? 18.770 4.994 -15.041 1.00 90.75 101 LEU A C 1
ATOM 799 O O . LEU A 1 101 ? 19.430 4.962 -14.002 1.00 90.75 101 LEU A O 1
ATOM 803 N N . ALA A 1 102 ? 19.294 5.398 -16.203 1.00 90.44 102 ALA A N 1
ATOM 804 C CA . ALA A 1 102 ? 20.674 5.844 -16.342 1.00 90.44 102 ALA A CA 1
ATOM 805 C C . ALA A 1 102 ? 21.016 7.095 -15.504 1.00 90.44 102 ALA A C 1
ATOM 807 O O . ALA A 1 102 ? 22.179 7.274 -15.127 1.00 90.44 102 ALA A O 1
ATOM 808 N N . LEU A 1 103 ? 20.015 7.925 -15.186 1.00 89.31 103 LEU A N 1
ATOM 809 C CA . LEU A 1 103 ? 20.156 9.163 -14.410 1.00 89.31 103 LEU A CA 1
ATOM 810 C C . LEU A 1 103 ? 20.103 8.937 -12.896 1.00 89.31 103 LEU A C 1
ATOM 812 O O . LEU A 1 103 ? 20.420 9.850 -12.140 1.00 89.31 103 LEU A O 1
ATOM 816 N N . ILE A 1 104 ? 19.684 7.753 -12.445 1.00 88.38 104 ILE A N 1
ATOM 817 C CA . ILE A 1 104 ? 19.499 7.451 -11.024 1.00 88.38 104 ILE A CA 1
ATOM 818 C C . ILE A 1 104 ? 20.864 7.129 -10.396 1.00 88.38 104 ILE A C 1
ATOM 820 O O . ILE A 1 104 ? 21.482 6.139 -10.806 1.00 88.38 104 ILE A O 1
ATOM 824 N N . PRO A 1 105 ? 21.348 7.928 -9.423 1.00 81.56 105 PRO A N 1
ATOM 825 C CA . PRO A 1 105 ? 22.634 7.681 -8.772 1.00 81.56 105 PRO A CA 1
ATOM 826 C C . PRO A 1 105 ? 22.551 6.561 -7.727 1.00 81.56 105 PRO A C 1
ATOM 828 O O . PRO A 1 105 ? 23.478 5.770 -7.598 1.00 81.56 105 PRO A O 1
ATOM 831 N N . SER A 1 106 ? 21.432 6.477 -7.009 1.00 83.62 106 SER A N 1
ATOM 832 C CA . SER A 1 106 ? 21.162 5.481 -5.976 1.00 83.62 106 SER A CA 1
ATOM 833 C C . SER A 1 106 ? 19.655 5.270 -5.827 1.00 83.62 106 SER A C 1
ATOM 835 O O . SER A 1 106 ? 18.844 6.089 -6.269 1.00 83.62 106 SER A O 1
ATOM 837 N N . THR A 1 107 ? 19.280 4.150 -5.219 1.00 85.00 107 THR A N 1
ATOM 838 C CA . THR A 1 107 ? 17.886 3.784 -4.939 1.00 85.00 107 THR A CA 1
ATOM 839 C C . THR A 1 107 ? 17.725 3.466 -3.462 1.00 85.00 107 THR A C 1
ATOM 841 O O . THR A 1 107 ? 18.655 2.957 -2.845 1.00 85.00 107 THR A O 1
ATOM 844 N N . LEU A 1 108 ? 16.538 3.692 -2.910 1.00 85.19 108 LEU A N 1
ATOM 845 C CA . LEU A 1 108 ? 16.124 3.075 -1.651 1.00 85.19 108 LEU A CA 1
ATOM 846 C C . LEU A 1 108 ? 15.327 1.815 -1.965 1.00 85.19 108 LEU A C 1
ATOM 848 O O . LEU A 1 108 ? 14.402 1.874 -2.774 1.00 85.19 108 LEU A O 1
ATOM 852 N N . ASN A 1 109 ? 15.676 0.699 -1.334 1.00 82.38 109 ASN A N 1
ATOM 853 C CA . ASN A 1 109 ? 14.993 -0.571 -1.540 1.00 82.38 109 ASN A CA 1
ATOM 854 C C . ASN A 1 109 ? 14.098 -0.900 -0.350 1.00 82.38 109 ASN A C 1
ATOM 856 O O . ASN A 1 109 ? 14.542 -0.903 0.796 1.00 82.38 109 ASN A O 1
ATOM 860 N N . TRP A 1 110 ? 12.842 -1.228 -0.643 1.00 83.56 110 TRP A N 1
ATOM 861 C CA . TRP A 1 110 ? 11.845 -1.604 0.349 1.00 83.56 110 TRP A CA 1
ATOM 862 C C . TRP A 1 110 ? 11.244 -2.959 0.028 1.00 83.56 110 TRP A C 1
ATOM 864 O O . TRP A 1 110 ? 10.735 -3.213 -1.071 1.00 83.56 110 TRP A O 1
ATOM 874 N N . LYS A 1 111 ? 11.260 -3.841 1.022 1.00 86.88 111 LYS A N 1
ATOM 875 C CA . LYS A 1 111 ? 10.534 -5.100 0.945 1.00 86.88 111 LYS A CA 1
ATOM 876 C C . LYS A 1 111 ? 9.039 -4.803 1.062 1.00 86.88 111 LYS A C 1
ATOM 878 O O . LYS A 1 111 ? 8.59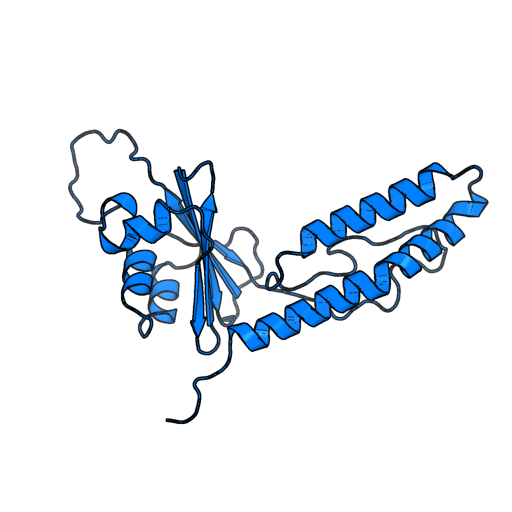6 -4.197 2.030 1.00 86.88 111 LYS A O 1
ATOM 883 N N . LEU A 1 112 ? 8.269 -5.205 0.054 1.00 89.50 112 LEU A N 1
ATOM 884 C CA . LEU A 1 112 ? 6.821 -5.005 0.046 1.00 89.50 112 LEU A CA 1
ATOM 885 C C . LEU A 1 112 ? 6.166 -6.179 0.762 1.00 89.50 112 LEU A C 1
ATOM 887 O O . LEU A 1 112 ? 6.308 -7.318 0.323 1.00 89.50 112 LEU A O 1
ATOM 891 N N . MET A 1 113 ? 5.468 -5.883 1.853 1.00 88.44 113 MET A N 1
ATOM 892 C CA . MET A 1 113 ? 4.843 -6.875 2.717 1.00 88.44 113 MET A CA 1
ATOM 893 C C . MET A 1 113 ? 3.367 -6.534 2.886 1.00 88.44 113 MET A C 1
ATOM 895 O O . MET A 1 113 ? 3.007 -5.375 3.077 1.00 88.44 113 MET A O 1
ATOM 899 N N . ASP A 1 114 ? 2.516 -7.551 2.857 1.00 92.31 114 ASP A N 1
ATOM 900 C CA . ASP A 1 114 ? 1.132 -7.445 3.301 1.00 92.31 114 ASP A CA 1
ATOM 901 C C . ASP A 1 114 ? 0.796 -8.585 4.272 1.00 92.31 114 ASP A C 1
ATOM 903 O O . ASP A 1 114 ? 1.652 -9.410 4.631 1.00 92.31 114 ASP A O 1
ATOM 907 N N . ARG A 1 115 ? -0.442 -8.594 4.768 1.00 94.19 115 ARG A N 1
ATOM 908 C CA . ARG A 1 115 ? -0.961 -9.655 5.638 1.00 94.19 115 ARG A CA 1
ATOM 909 C C . ARG A 1 115 ? -2.374 -10.031 5.233 1.00 94.19 115 ARG A C 1
ATOM 911 O O . ARG A 1 115 ? -3.113 -9.214 4.677 1.00 94.19 115 ARG A O 1
ATOM 918 N N . ALA A 1 116 ? -2.754 -11.280 5.488 1.00 95.56 116 ALA A N 1
ATOM 919 C CA . ALA A 1 116 ? -4.155 -11.669 5.405 1.00 95.56 116 ALA A CA 1
ATOM 920 C C . ALA A 1 116 ? -4.992 -10.788 6.357 1.00 95.56 116 ALA A C 1
ATOM 922 O O . ALA A 1 116 ? -4.470 -10.383 7.401 1.00 95.56 116 ALA A O 1
ATOM 923 N N . PRO A 1 117 ? -6.255 -10.481 6.012 1.00 96.69 117 PRO A N 1
ATOM 924 C CA . PRO A 1 117 ? -7.148 -9.768 6.917 1.00 96.69 117 PRO A CA 1
ATOM 925 C C . PRO A 1 117 ? -7.210 -10.471 8.279 1.00 96.69 117 PRO A C 1
ATOM 927 O O . PRO A 1 117 ? -7.345 -11.696 8.345 1.00 96.69 117 PRO A O 1
ATOM 930 N N . LEU A 1 118 ? -7.078 -9.706 9.363 1.00 96.81 118 LEU A N 1
ATOM 931 C CA . LEU A 1 118 ? -7.268 -10.226 10.719 1.00 96.81 118 LEU A CA 1
ATOM 932 C C . LEU A 1 118 ? -8.730 -10.622 10.918 1.00 96.81 118 LEU A C 1
ATOM 934 O O . LEU A 1 118 ? -9.604 -9.961 10.384 1.00 96.81 118 LEU A O 1
ATOM 938 N N . SER A 1 119 ? -9.016 -11.628 11.744 1.00 96.75 119 SER A N 1
ATOM 939 C CA . SER A 1 119 ? -10.404 -12.016 12.048 1.00 96.75 119 SER A CA 1
ATOM 940 C C . SER A 1 119 ? -11.170 -10.979 12.876 1.00 96.75 119 SER A C 1
ATOM 942 O O . SER A 1 119 ? -12.396 -10.966 12.859 1.00 96.75 119 SER A O 1
ATOM 944 N N . THR A 1 120 ? -10.454 -10.139 13.625 1.00 97.69 120 THR A N 1
ATOM 945 C CA . THR A 1 120 ? -10.992 -8.986 14.349 1.00 97.69 120 THR A CA 1
ATOM 946 C C . THR A 1 120 ? -9.881 -7.973 14.616 1.00 97.69 120 THR A C 1
ATOM 948 O O . THR A 1 120 ? -8.703 -8.323 14.716 1.00 97.69 120 THR A O 1
ATOM 951 N N . TRP A 1 121 ? -10.253 -6.706 14.723 1.00 98.31 121 TRP A N 1
ATOM 952 C CA . TRP A 1 121 ? -9.407 -5.573 15.075 1.00 98.31 121 TRP A CA 1
ATOM 953 C C . TRP A 1 121 ? -9.567 -5.185 16.546 1.00 98.31 121 TRP A C 1
ATOM 955 O O . TRP A 1 121 ? -8.807 -4.354 17.043 1.00 98.31 121 TRP A O 1
ATOM 965 N N . ILE A 1 122 ? -10.557 -5.756 17.238 1.00 98.31 122 ILE A N 1
ATOM 966 C CA . ILE A 1 122 ? -10.914 -5.413 18.611 1.00 98.31 122 ILE A CA 1
ATOM 967 C C . ILE A 1 122 ? -10.444 -6.518 19.552 1.00 98.31 122 ILE A C 1
ATOM 969 O O . ILE A 1 122 ? -10.676 -7.707 19.334 1.00 98.31 122 ILE A O 1
ATOM 973 N N . ASN A 1 123 ? -9.787 -6.141 20.648 1.00 96.81 123 ASN A N 1
ATOM 974 C CA . ASN A 1 123 ? -9.389 -7.130 21.644 1.00 96.81 123 ASN A CA 1
ATOM 975 C C . ASN A 1 123 ? -10.610 -7.730 22.371 1.00 96.81 123 ASN A C 1
ATOM 977 O O . ASN A 1 123 ? -11.670 -7.116 22.467 1.00 96.81 123 ASN A O 1
ATOM 981 N N . LYS A 1 124 ? -10.443 -8.912 22.980 1.00 94.94 124 LYS A N 1
ATOM 982 C CA . LYS A 1 124 ? -11.539 -9.649 23.648 1.00 94.94 124 LYS A CA 1
ATOM 983 C C . LYS A 1 124 ? -12.332 -8.819 24.667 1.00 94.94 124 LYS A C 1
ATOM 985 O O . LYS A 1 124 ? -13.539 -8.991 24.793 1.00 94.94 124 LYS A O 1
ATOM 990 N N . ASN A 1 125 ? -11.663 -7.902 25.367 1.00 94.19 125 ASN A N 1
ATOM 991 C CA . ASN A 1 125 ? -12.277 -7.089 26.417 1.00 94.19 125 ASN A CA 1
ATOM 992 C C . ASN A 1 125 ? -12.934 -5.799 25.885 1.00 94.19 125 ASN A C 1
ATOM 994 O O . ASN A 1 125 ? -13.489 -5.048 26.684 1.00 94.19 125 ASN A O 1
ATOM 998 N N . GLY A 1 126 ? -12.868 -5.520 24.576 1.00 95.81 126 GLY A N 1
ATOM 999 C CA . GLY A 1 126 ? -13.513 -4.363 23.945 1.00 95.81 126 GLY A CA 1
ATOM 1000 C C . GLY A 1 126 ? -12.928 -3.012 24.361 1.00 95.81 126 GLY A C 1
ATOM 1001 O O . GLY A 1 126 ? -13.664 -2.036 24.465 1.00 95.81 126 GLY A O 1
ATOM 1002 N N . LYS A 1 127 ? -11.627 -2.963 24.665 1.00 94.62 127 LYS A N 1
ATOM 1003 C CA . LYS A 1 127 ? -10.932 -1.761 25.167 1.00 94.62 127 LYS A CA 1
ATOM 1004 C C . LYS A 1 127 ? -9.759 -1.315 24.298 1.00 94.62 127 LYS A C 1
ATOM 1006 O O . LYS A 1 127 ? -9.198 -0.256 24.546 1.00 94.62 127 LYS A O 1
ATOM 1011 N N . LEU A 1 128 ? -9.371 -2.126 23.319 1.00 97.31 128 LEU A N 1
ATOM 1012 C CA . LEU A 1 128 ? -8.294 -1.838 22.382 1.00 97.31 128 LEU A CA 1
ATOM 1013 C C . LEU A 1 128 ? -8.785 -2.138 20.971 1.00 97.31 128 LEU A C 1
ATOM 1015 O O . LEU A 1 128 ? -9.408 -3.178 20.751 1.00 97.31 128 LEU A O 1
ATOM 1019 N N . ALA A 1 129 ? -8.475 -1.232 20.049 1.00 97.88 129 ALA A N 1
ATOM 1020 C CA . ALA A 1 129 ? -8.735 -1.372 18.627 1.00 97.88 129 ALA A CA 1
ATOM 1021 C C . ALA A 1 129 ? -7.457 -1.126 17.826 1.00 97.88 129 ALA A C 1
ATOM 1023 O O . ALA A 1 129 ? -6.647 -0.272 18.190 1.00 97.88 129 ALA A O 1
ATOM 1024 N N . LEU A 1 130 ? -7.305 -1.869 16.737 1.00 98.25 130 LEU A N 1
ATOM 1025 C CA . LEU A 1 130 ? -6.280 -1.658 15.723 1.00 98.25 130 LEU A CA 1
ATOM 1026 C C . LEU A 1 130 ? -6.815 -0.738 14.610 1.00 98.25 130 LEU A C 1
ATOM 1028 O O . LEU A 1 130 ? -8.013 -0.734 14.309 1.00 98.25 130 LEU A O 1
ATOM 1032 N N . LEU A 1 131 ? -5.924 0.048 14.006 1.00 97.81 131 LEU A N 1
ATOM 1033 C CA . LEU A 1 131 ? -6.206 0.874 12.826 1.00 97.81 131 LEU A CA 1
ATOM 1034 C C . LEU A 1 131 ? -4.980 0.974 11.908 1.00 97.81 131 LEU A C 1
ATOM 1036 O O . LEU A 1 131 ? -3.847 0.723 12.340 1.00 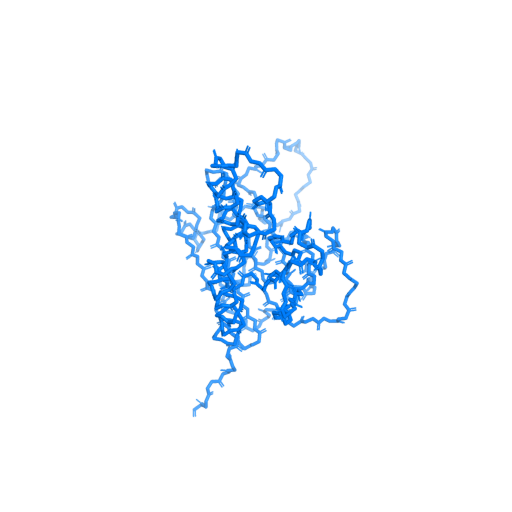97.81 131 LEU A O 1
ATOM 1040 N N . GLY A 1 132 ? -5.187 1.369 10.652 1.00 97.94 132 GLY A N 1
ATOM 1041 C CA . GLY A 1 132 ? -4.102 1.465 9.677 1.00 97.94 132 GLY A CA 1
ATOM 1042 C C . GLY A 1 132 ? -3.384 0.129 9.446 1.00 97.94 132 GLY A C 1
ATOM 1043 O O . GLY A 1 132 ? -3.954 -0.957 9.587 1.00 97.94 132 GLY A O 1
ATOM 1044 N N . ASP A 1 133 ? -2.081 0.209 9.180 1.00 96.75 133 ASP A N 1
ATOM 1045 C CA . ASP A 1 133 ? -1.233 -0.955 8.889 1.00 96.75 133 ASP A CA 1
ATOM 1046 C C . ASP A 1 133 ? -1.119 -1.958 10.054 1.00 96.75 133 ASP A C 1
ATOM 1048 O O . ASP A 1 133 ? -0.652 -3.077 9.854 1.00 96.75 133 ASP A O 1
ATOM 1052 N N . SER A 1 134 ? -1.579 -1.613 11.264 1.00 96.75 134 SER A N 1
ATOM 1053 C CA . SER A 1 134 ? -1.650 -2.575 12.373 1.00 96.75 134 SER A CA 1
ATOM 1054 C C . SER A 1 134 ? -2.743 -3.639 12.193 1.00 96.75 134 SER A C 1
ATOM 1056 O O . SER A 1 134 ? -2.633 -4.716 12.776 1.00 96.75 134 SER A O 1
ATOM 1058 N N . CYS A 1 135 ? -3.768 -3.381 11.370 1.00 95.19 135 CYS A N 1
ATOM 1059 C CA . CYS A 1 135 ? -4.839 -4.344 11.074 1.00 95.19 135 CYS A CA 1
ATOM 1060 C C . CYS A 1 135 ? -5.050 -4.638 9.591 1.00 95.19 135 CYS A C 1
ATOM 1062 O O . CYS A 1 135 ? -5.483 -5.742 9.260 1.00 95.19 135 CYS A O 1
ATOM 1064 N N . HIS A 1 136 ? -4.754 -3.695 8.696 1.00 97.19 136 HIS A N 1
ATOM 1065 C CA . HIS A 1 136 ? -4.961 -3.881 7.258 1.00 97.19 136 HIS A CA 1
ATOM 1066 C C . HIS A 1 136 ? -3.761 -3.443 6.398 1.00 97.19 136 HIS A C 1
ATOM 1068 O O . HIS A 1 136 ? -3.944 -2.763 5.387 1.00 97.19 136 HIS A O 1
ATOM 1074 N N . PRO A 1 137 ? -2.527 -3.894 6.716 1.00 96.31 137 PRO A N 1
ATOM 1075 C CA . PRO A 1 137 ? -1.365 -3.579 5.890 1.00 96.31 137 PRO A CA 1
ATOM 1076 C C . PRO A 1 137 ? -1.554 -4.152 4.482 1.00 96.31 137 PRO A C 1
ATOM 1078 O O . PRO A 1 137 ? -1.976 -5.303 4.307 1.00 96.31 137 PRO A O 1
ATOM 1081 N N . MET A 1 138 ? -1.256 -3.347 3.467 1.00 95.25 138 MET A N 1
ATOM 1082 C CA . MET A 1 138 ? -1.513 -3.682 2.068 1.00 95.25 138 MET A CA 1
ATOM 1083 C C . MET A 1 138 ? -0.357 -3.299 1.163 1.00 95.25 138 MET A C 1
ATOM 1085 O O . MET A 1 138 ? 0.377 -2.349 1.424 1.00 95.25 138 MET A O 1
ATOM 1089 N N . LEU A 1 139 ? -0.258 -3.996 0.034 1.00 94.56 139 LEU A N 1
ATOM 1090 C CA . LEU A 1 139 ? 0.672 -3.619 -1.020 1.00 94.56 139 LEU A CA 1
ATOM 1091 C C . LEU A 1 139 ? 0.322 -2.218 -1.563 1.00 94.56 139 LEU A C 1
ATOM 1093 O O . LEU A 1 139 ? -0.851 -1.825 -1.560 1.00 94.56 139 LEU A O 1
ATOM 1097 N N . PRO A 1 140 ? 1.298 -1.451 -2.073 1.00 93.00 140 PRO A N 1
ATOM 1098 C CA . PRO A 1 140 ? 1.075 -0.069 -2.496 1.00 93.00 140 PRO A CA 1
ATOM 1099 C C . PRO A 1 140 ? 0.391 0.062 -3.869 1.00 93.00 140 PRO A C 1
ATOM 1101 O O . PRO A 1 140 ? 0.241 1.173 -4.371 1.00 93.00 140 PRO A O 1
ATOM 1104 N N . TYR A 1 141 ? -0.076 -1.032 -4.479 1.00 93.75 141 TYR A N 1
ATOM 1105 C CA . TYR A 1 141 ? -0.589 -1.061 -5.858 1.00 93.75 141 TYR A CA 1
ATOM 1106 C C . TYR A 1 141 ? -1.952 -0.382 -6.067 1.00 93.75 141 TYR A C 1
ATOM 1108 O O . TYR A 1 141 ? -2.441 -0.296 -7.193 1.00 93.75 141 TYR A O 1
ATOM 1116 N N . ARG A 1 142 ? -2.573 0.132 -4.999 1.00 92.31 142 ARG A N 1
ATOM 1117 C CA . ARG A 1 142 ? -3.744 1.026 -5.074 1.00 92.31 142 ARG A CA 1
ATOM 1118 C C . ARG A 1 142 ? -3.508 2.421 -4.514 1.00 92.31 142 ARG A C 1
ATOM 1120 O O . ARG A 1 142 ? -4.403 3.249 -4.625 1.00 92.31 142 ARG A O 1
ATOM 1127 N N . ALA A 1 143 ? -2.353 2.679 -3.898 1.00 91.50 143 ALA A N 1
ATOM 1128 C CA . ALA A 1 143 ? -2.060 3.940 -3.213 1.00 91.50 143 ALA A CA 1
ATOM 1129 C C . ALA A 1 143 ? -3.149 4.377 -2.200 1.00 91.50 143 ALA A C 1
ATOM 1131 O O . ALA A 1 143 ? -3.415 5.564 -2.037 1.00 91.50 143 ALA A O 1
ATOM 1132 N N . GLN A 1 144 ? -3.795 3.416 -1.524 1.00 95.75 144 GLN A N 1
ATOM 1133 C CA . GLN A 1 144 ? -4.907 3.678 -0.595 1.00 95.75 144 GLN A CA 1
ATOM 1134 C C . GLN A 1 144 ? -4.588 3.401 0.881 1.00 95.75 144 GLN A C 1
ATOM 1136 O O . GLN A 1 144 ? -5.405 3.749 1.722 1.00 95.75 144 GLN A O 1
ATOM 1141 N N . GLY A 1 145 ? -3.429 2.829 1.231 1.00 95.56 145 GLY A N 1
ATOM 1142 C CA . GLY A 1 145 ? -3.121 2.455 2.624 1.00 95.56 145 GLY A CA 1
ATOM 1143 C C . GLY A 1 145 ? -3.274 3.621 3.610 1.00 95.56 145 GLY A C 1
ATOM 1144 O O . GLY A 1 145 ? -4.059 3.551 4.554 1.00 95.56 145 GLY A O 1
ATOM 1145 N N . SER A 1 146 ? -2.627 4.756 3.327 1.00 96.06 146 SER A N 1
ATOM 1146 C CA . SER A 1 146 ? -2.748 5.957 4.166 1.00 96.06 146 SER A CA 1
ATOM 1147 C C . SER A 1 146 ? -4.165 6.533 4.182 1.00 96.06 146 SER A C 1
ATOM 1149 O O . SER A 1 146 ? -4.629 6.974 5.229 1.00 96.06 146 SER A O 1
ATOM 1151 N N . ALA A 1 147 ? -4.874 6.506 3.049 1.00 97.75 147 ALA A N 1
ATOM 1152 C CA . ALA A 1 147 ? -6.263 6.958 2.988 1.00 97.75 147 ALA A CA 1
ATOM 1153 C C . ALA A 1 147 ? -7.175 6.085 3.867 1.00 97.75 147 ALA A C 1
ATOM 1155 O O . ALA A 1 147 ? -8.024 6.618 4.576 1.00 97.75 147 ALA A O 1
ATOM 1156 N N . MET A 1 148 ? -6.953 4.765 3.904 1.00 98.25 148 MET A N 1
ATOM 1157 C CA . MET A 1 148 ? -7.689 3.862 4.794 1.00 98.25 148 MET A CA 1
ATOM 1158 C C . MET A 1 148 ? -7.438 4.181 6.266 1.00 98.25 148 MET A C 1
ATOM 1160 O O . MET A 1 148 ? -8.398 4.248 7.026 1.00 98.25 148 MET A O 1
ATOM 1164 N N . ALA A 1 149 ? -6.190 4.453 6.659 1.00 98.31 149 ALA A N 1
ATOM 1165 C CA . ALA A 1 149 ? -5.876 4.862 8.029 1.00 98.31 149 ALA A CA 1
ATOM 1166 C C . ALA A 1 149 ? -6.550 6.196 8.418 1.00 98.31 149 ALA A C 1
ATOM 1168 O O . ALA A 1 149 ? -7.032 6.351 9.540 1.00 98.31 149 ALA A O 1
ATOM 1169 N N . VAL A 1 150 ? -6.627 7.155 7.487 1.00 98.50 150 VAL A N 1
ATOM 1170 C CA . VAL A 1 150 ? -7.344 8.425 7.701 1.00 98.50 150 VAL A CA 1
ATOM 1171 C C . VAL A 1 150 ? -8.847 8.190 7.861 1.00 98.50 150 VAL A C 1
ATOM 1173 O O . VAL A 1 150 ? -9.465 8.761 8.758 1.00 98.50 150 VAL A O 1
ATOM 1176 N N . GLU A 1 151 ? -9.443 7.332 7.033 1.00 98.62 151 GLU A N 1
ATOM 1177 C CA . GLU A 1 151 ? -10.849 6.950 7.176 1.00 98.62 151 GLU A CA 1
ATOM 1178 C C . GLU A 1 151 ? -11.126 6.239 8.506 1.00 98.62 151 GLU A C 1
ATOM 1180 O O . GLU A 1 151 ? -12.154 6.505 9.130 1.00 98.62 151 GLU A O 1
ATOM 1185 N N . ASP A 1 152 ? -10.215 5.381 8.976 1.00 98.75 152 ASP A N 1
ATOM 1186 C CA . ASP A 1 152 ? -10.336 4.735 10.285 1.00 98.75 152 ASP A CA 1
ATOM 1187 C C . ASP A 1 152 ? -10.395 5.772 11.409 1.00 98.75 152 ASP A C 1
ATOM 1189 O O . ASP A 1 152 ? -11.304 5.743 12.243 1.00 98.75 152 ASP A O 1
ATOM 1193 N N . ALA A 1 153 ? -9.453 6.721 11.399 1.00 98.50 153 ALA A N 1
ATOM 1194 C CA . ALA A 1 153 ? -9.390 7.801 12.375 1.00 98.50 153 ALA A CA 1
ATOM 1195 C C . ALA A 1 153 ? -10.651 8.676 12.331 1.00 98.50 153 ALA A C 1
ATOM 1197 O O . ALA A 1 153 ? -11.190 9.037 13.378 1.00 98.50 153 ALA A O 1
ATOM 1198 N N . ALA A 1 154 ? -11.163 8.975 11.134 1.00 98.62 154 ALA A N 1
ATOM 1199 C CA . ALA A 1 154 ? -12.391 9.742 10.963 1.00 98.62 154 ALA A CA 1
ATOM 1200 C C . ALA A 1 154 ? -13.620 8.999 11.509 1.00 98.62 154 ALA A C 1
ATOM 1202 O O . ALA A 1 154 ? -14.451 9.609 12.185 1.00 98.62 154 ALA A O 1
ATOM 1203 N N . VAL A 1 155 ? -13.755 7.692 11.257 1.00 98.62 155 VAL A N 1
ATOM 1204 C CA . VAL A 1 155 ? -14.874 6.894 11.788 1.00 98.62 155 VAL A CA 1
ATOM 1205 C C . VAL A 1 155 ? -14.788 6.777 13.307 1.00 98.62 155 VAL A C 1
ATOM 1207 O O . VAL A 1 155 ? -15.782 7.047 13.982 1.00 98.62 155 VAL A O 1
ATOM 1210 N N . LEU A 1 156 ? -13.612 6.460 13.859 1.00 98.19 156 LEU A N 1
ATOM 1211 C CA . LEU A 1 156 ? -13.401 6.426 15.310 1.00 98.19 156 LEU A CA 1
ATOM 1212 C C . LEU A 1 156 ? -13.725 7.775 15.954 1.00 98.19 156 LEU A C 1
ATOM 1214 O O . LEU A 1 156 ? -14.522 7.824 16.889 1.00 98.19 156 LEU A O 1
ATOM 1218 N N . GLY A 1 157 ? -13.172 8.873 15.431 1.00 98.38 157 GLY A N 1
ATOM 1219 C CA . GLY A 1 157 ? -13.409 10.219 15.952 1.00 98.38 157 GLY A CA 1
ATOM 1220 C C . GLY A 1 157 ? -14.888 10.608 15.930 1.00 98.38 157 GLY A C 1
ATOM 1221 O O . GLY A 1 157 ? -15.407 11.136 16.912 1.00 98.38 157 GLY A O 1
ATOM 1222 N N . ASN A 1 158 ? -15.602 10.276 14.851 1.00 98.56 158 ASN A N 1
ATOM 1223 C CA . ASN A 1 158 ? -17.040 10.517 14.754 1.00 98.56 158 ASN A CA 1
ATOM 1224 C C . ASN A 1 158 ? -17.856 9.664 15.733 1.00 98.56 158 ASN A C 1
ATOM 1226 O O . ASN A 1 158 ? -18.828 10.150 16.304 1.00 98.56 158 ASN A O 1
ATOM 1230 N N . LEU A 1 159 ? -17.517 8.391 15.927 1.00 98.25 159 LEU A N 1
ATOM 1231 C CA . LEU A 1 159 ? -18.232 7.533 16.874 1.00 98.25 159 LEU A CA 1
ATOM 1232 C C . LEU A 1 159 ? -18.003 7.999 18.318 1.00 98.25 159 LEU A C 1
ATOM 1234 O O . LEU A 1 159 ? -18.957 8.127 19.085 1.00 98.25 159 LEU A O 1
ATOM 1238 N N . PHE A 1 160 ? -16.757 8.318 18.667 1.00 98.06 160 PHE A N 1
ATOM 1239 C CA . PHE A 1 160 ? -16.372 8.714 20.021 1.00 98.06 160 PHE A CA 1
ATOM 1240 C C . PHE A 1 160 ? -16.755 10.148 20.385 1.00 98.06 160 PHE A C 1
ATOM 1242 O O . PHE A 1 160 ? -16.876 10.442 21.570 1.00 98.06 160 PHE A O 1
ATOM 1249 N N . SER A 1 161 ? -17.046 11.024 19.419 1.00 98.06 161 SER A N 1
ATOM 1250 C CA . SER A 1 161 ? -17.600 12.354 19.721 1.00 98.06 161 SER A CA 1
ATOM 1251 C C . SER A 1 161 ? -18.979 12.300 20.393 1.00 98.06 161 SER A C 1
ATOM 1253 O O . SER A 1 161 ? -19.418 13.283 20.983 1.00 98.06 161 SER A O 1
ATOM 1255 N N . ARG A 1 162 ? -19.656 11.145 20.330 1.00 94.19 162 ARG A N 1
ATOM 1256 C CA . ARG A 1 162 ? -20.960 10.880 20.957 1.00 94.19 162 ARG A CA 1
ATOM 1257 C C . ARG A 1 162 ? -20.849 10.128 22.288 1.00 94.19 162 ARG A C 1
ATOM 1259 O O . ARG A 1 162 ? -21.872 9.746 22.853 1.00 94.19 162 ARG A O 1
ATOM 1266 N N . LEU A 1 163 ? -19.631 9.871 22.768 1.00 97.19 163 LEU A N 1
ATOM 1267 C CA . LEU A 1 163 ? -19.391 9.142 24.008 1.00 97.19 163 LEU A CA 1
ATOM 1268 C C . LEU A 1 163 ? -19.889 9.958 25.210 1.00 97.19 163 LEU A C 1
ATOM 1270 O O . LEU A 1 163 ? -19.409 11.058 25.464 1.00 97.19 163 LEU A O 1
ATOM 1274 N N . SER A 1 164 ? -20.818 9.393 25.978 1.00 97.50 164 SER A N 1
ATOM 1275 C CA . SER A 1 164 ? -21.350 9.973 27.217 1.00 97.50 164 SER A CA 1
ATOM 1276 C C . SER A 1 164 ? -21.086 9.109 28.454 1.00 97.50 164 SER A C 1
ATOM 1278 O O . SER A 1 164 ? -21.253 9.576 29.578 1.00 97.50 164 SER A O 1
ATOM 1280 N N . SER A 1 165 ? -20.650 7.856 28.277 1.00 97.62 165 SER A N 1
ATOM 1281 C CA . SER A 1 165 ? -20.297 6.945 29.371 1.00 97.62 165 SER A CA 1
ATOM 1282 C C . SER A 1 165 ? -19.241 5.915 28.947 1.00 97.62 165 SER A C 1
ATOM 1284 O O . SER A 1 165 ? -19.318 5.397 27.831 1.00 97.62 165 SER A O 1
ATOM 1286 N N . PRO A 1 166 ? -18.309 5.508 29.835 1.00 96.31 166 PRO A N 1
ATOM 1287 C CA . PRO A 1 166 ? -17.344 4.439 29.553 1.00 96.31 166 PRO A CA 1
ATOM 1288 C C . PRO A 1 166 ? -17.973 3.105 29.117 1.00 96.31 166 PRO A C 1
ATOM 1290 O O . PRO A 1 166 ? -17.340 2.337 28.393 1.00 96.31 166 PRO A O 1
ATOM 1293 N N . ALA A 1 167 ? -19.223 2.830 29.507 1.00 96.56 167 ALA A N 1
ATOM 1294 C CA . ALA A 1 167 ? -19.948 1.627 29.090 1.00 96.56 167 ALA A CA 1
ATOM 1295 C C . ALA A 1 167 ? -20.170 1.551 27.564 1.00 96.56 167 ALA A C 1
ATOM 1297 O O . ALA A 1 167 ? -20.365 0.465 27.022 1.00 96.56 167 ALA A O 1
ATOM 1298 N N . GLN A 1 168 ? -20.105 2.684 26.858 1.00 97.56 168 GLN A N 1
ATOM 1299 C CA . GLN A 1 168 ? -20.286 2.761 25.407 1.00 97.56 168 GLN A CA 1
ATOM 1300 C C . GLN A 1 168 ? -18.997 2.501 24.611 1.00 97.56 168 GLN A C 1
ATOM 1302 O O . GLN A 1 168 ? -19.068 2.326 23.398 1.00 97.56 168 GLN A O 1
ATOM 1307 N N . ILE A 1 169 ? -17.823 2.433 25.251 1.00 97.88 169 ILE A N 1
ATOM 1308 C CA . ILE A 1 169 ? -16.543 2.250 24.542 1.00 97.88 169 ILE A CA 1
ATOM 1309 C C . ILE A 1 169 ? -16.558 0.960 23.714 1.00 97.88 169 ILE A C 1
ATOM 1311 O O . ILE A 1 169 ? -16.317 0.991 22.510 1.00 97.88 169 ILE A O 1
ATOM 1315 N N . ALA A 1 170 ? -16.895 -0.171 24.338 1.00 97.81 170 ALA A N 1
ATOM 1316 C CA . ALA A 1 170 ? -16.918 -1.465 23.662 1.00 97.81 170 ALA A CA 1
ATOM 1317 C C . ALA A 1 170 ? -17.887 -1.517 22.459 1.00 97.81 170 ALA A C 1
ATOM 1319 O O . ALA A 1 170 ? -17.453 -1.939 21.385 1.00 97.81 170 ALA A O 1
ATOM 1320 N N . PRO A 1 171 ? -19.166 -1.091 22.566 1.00 97.62 171 PRO A N 1
ATOM 1321 C CA . PRO A 1 171 ? -20.055 -1.074 21.405 1.00 97.62 171 PRO A CA 1
ATOM 1322 C C . PRO A 1 171 ? -19.617 -0.080 20.318 1.00 97.62 171 PRO A C 1
ATOM 1324 O O . PRO A 1 171 ? -19.761 -0.401 19.142 1.00 97.62 171 PRO A O 1
ATOM 1327 N N . LEU A 1 172 ? -19.028 1.073 20.664 1.00 98.44 172 LEU A N 1
ATOM 1328 C CA . LEU A 1 172 ? -18.504 2.015 19.665 1.00 98.44 172 LEU A CA 1
ATOM 1329 C C . LEU A 1 172 ? -17.294 1.448 18.910 1.00 98.44 172 LEU A C 1
ATOM 1331 O O . LEU A 1 172 ? -17.213 1.607 17.695 1.00 98.44 172 LEU A O 1
ATOM 1335 N N . LEU A 1 173 ? -16.386 0.738 19.586 1.00 98.50 173 LEU A N 1
ATOM 1336 C CA . LEU A 1 173 ? -15.270 0.057 18.918 1.00 98.50 173 LEU A CA 1
ATOM 1337 C C . LEU A 1 173 ? -15.749 -1.047 17.965 1.00 98.50 173 LEU A C 1
ATOM 1339 O O . LEU A 1 173 ? -15.224 -1.170 16.861 1.00 98.50 173 LEU A O 1
ATOM 1343 N N . ARG A 1 174 ? -16.780 -1.811 18.346 1.00 98.06 174 ARG A N 1
ATOM 1344 C CA . ARG A 1 174 ? -17.398 -2.806 17.449 1.00 98.06 174 ARG A CA 1
ATOM 1345 C C . ARG A 1 174 ? -18.096 -2.157 16.253 1.00 98.06 174 ARG A C 1
ATOM 1347 O O . ARG A 1 174 ? -18.031 -2.698 15.158 1.00 98.06 174 ARG A O 1
ATOM 1354 N N . ALA A 1 175 ? -18.734 -1.001 16.447 1.00 98.31 175 ALA A N 1
ATOM 1355 C CA . ALA A 1 175 ? -19.322 -0.236 15.348 1.00 98.31 175 ALA A CA 1
ATOM 1356 C C . ALA A 1 175 ? -18.249 0.310 14.389 1.00 98.31 175 ALA A C 1
ATOM 1358 O O . ALA A 1 175 ? -18.446 0.308 13.179 1.00 98.31 175 ALA A O 1
ATOM 1359 N N . TYR A 1 176 ? -17.098 0.746 14.910 1.00 98.69 176 TYR A N 1
ATOM 1360 C CA . TYR A 1 176 ? -15.952 1.121 14.080 1.00 98.69 176 TYR A CA 1
ATOM 1361 C C . TYR A 1 176 ? -15.500 -0.049 13.200 1.00 98.69 176 TYR A C 1
ATOM 1363 O O . TYR A 1 176 ? -15.408 0.109 11.983 1.00 98.69 176 TYR A O 1
ATOM 1371 N N . GLU A 1 177 ? -15.269 -1.218 13.803 1.00 98.62 177 GLU A N 1
ATOM 1372 C CA . GLU A 1 177 ? -14.876 -2.421 13.070 1.00 98.62 177 GLU A CA 1
ATOM 1373 C C . GLU A 1 177 ? -15.926 -2.782 12.013 1.00 98.62 177 GLU A C 1
ATOM 1375 O O . GLU A 1 177 ? -15.572 -2.924 10.848 1.00 98.62 177 GLU A O 1
ATOM 1380 N N . SER A 1 178 ? -17.217 -2.832 12.356 1.00 98.38 178 SER A N 1
ATOM 1381 C CA . SER A 1 178 ? -18.259 -3.219 11.394 1.00 98.38 178 SER A CA 1
ATOM 1382 C C . SER A 1 178 ? -18.388 -2.264 10.202 1.00 98.38 178 SER A C 1
ATOM 1384 O O . SER A 1 178 ? -18.690 -2.703 9.097 1.00 98.38 178 SER A O 1
ATOM 1386 N N . ILE A 1 179 ? -18.134 -0.966 10.393 1.00 98.62 179 ILE A N 1
ATOM 1387 C CA . ILE A 1 179 ? -18.161 0.032 9.312 1.00 98.62 179 ILE A CA 1
ATOM 1388 C C . ILE A 1 179 ? -16.925 -0.087 8.411 1.00 98.62 179 ILE A C 1
ATOM 1390 O O . ILE A 1 179 ? -16.993 0.170 7.206 1.00 98.62 179 ILE A O 1
ATOM 1394 N N . ARG A 1 180 ? -15.766 -0.412 8.990 1.00 98.62 180 ARG A N 1
ATOM 1395 C CA . ARG A 1 180 ? -14.467 -0.301 8.315 1.00 98.62 180 ARG A CA 1
ATOM 1396 C C . ARG A 1 180 ? -13.946 -1.616 7.753 1.00 98.62 180 ARG A C 1
ATOM 1398 O O . ARG A 1 180 ? -13.235 -1.583 6.747 1.00 98.62 180 ARG A O 1
ATOM 1405 N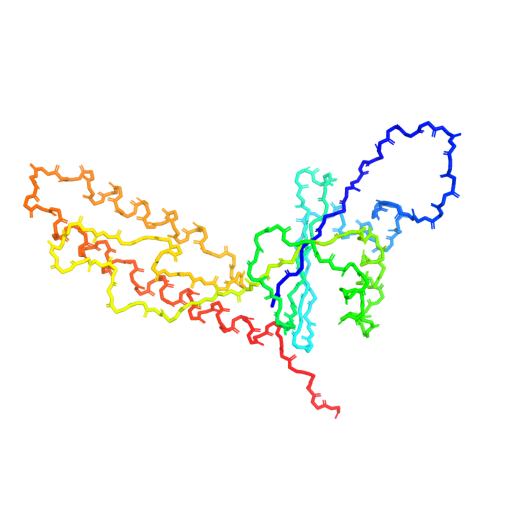 N . TYR A 1 181 ? -14.309 -2.744 8.359 1.00 98.44 181 TYR A N 1
ATOM 1406 C CA . TYR A 1 181 ? -13.719 -4.052 8.089 1.00 98.44 181 TYR A CA 1
ATOM 1407 C C . TYR A 1 181 ? -13.815 -4.451 6.617 1.00 98.44 181 TYR A C 1
ATOM 1409 O O . TYR A 1 181 ? -12.789 -4.676 5.970 1.00 98.44 181 TYR A O 1
ATOM 1417 N N . ASP A 1 182 ? -15.025 -4.462 6.057 1.00 98.25 182 ASP A N 1
ATOM 1418 C CA . ASP A 1 182 ? -15.246 -4.880 4.669 1.00 98.25 182 ASP A CA 1
ATOM 1419 C C . ASP A 1 182 ? -14.568 -3.932 3.677 1.00 98.25 182 ASP A C 1
ATOM 1421 O O . ASP A 1 182 ? -13.956 -4.367 2.701 1.00 98.25 182 ASP A O 1
ATOM 1425 N N . ARG A 1 183 ? -14.598 -2.622 3.950 1.00 98.19 183 ARG A N 1
ATOM 1426 C CA . ARG A 1 183 ? -13.983 -1.606 3.088 1.00 98.19 183 ARG A CA 1
ATOM 1427 C C . ARG A 1 183 ? -12.459 -1.723 3.045 1.00 98.19 183 ARG A C 1
ATOM 1429 O O . ARG A 1 183 ? -11.872 -1.676 1.957 1.00 98.19 183 ARG A O 1
ATOM 1436 N N . ALA A 1 184 ? -11.816 -1.879 4.199 1.00 98.06 184 ALA A N 1
ATOM 1437 C CA . ALA A 1 184 ? -10.368 -2.048 4.273 1.00 98.06 184 ALA A CA 1
ATOM 1438 C C . ALA A 1 184 ? -9.938 -3.393 3.666 1.00 98.06 184 ALA A C 1
ATOM 1440 O O . ALA A 1 184 ? -9.018 -3.434 2.847 1.00 98.06 184 ALA A O 1
ATOM 1441 N N . THR A 1 185 ? -10.669 -4.471 3.966 1.00 97.62 185 THR A N 1
ATOM 1442 C CA . THR A 1 185 ? -10.402 -5.824 3.453 1.00 97.62 185 THR A CA 1
ATOM 1443 C C . THR A 1 185 ? -10.552 -5.900 1.933 1.00 97.62 185 THR A C 1
ATOM 1445 O O . THR A 1 185 ? -9.674 -6.422 1.241 1.00 97.62 185 THR A O 1
ATOM 1448 N N . ALA A 1 186 ? -11.614 -5.313 1.373 1.00 97.88 186 ALA A N 1
ATOM 1449 C CA . ALA A 1 186 ? -11.797 -5.223 -0.074 1.00 97.88 186 ALA A CA 1
ATOM 1450 C C . ALA A 1 186 ? -10.673 -4.414 -0.739 1.00 97.88 186 ALA A C 1
ATOM 1452 O O . ALA A 1 186 ? -10.228 -4.742 -1.842 1.00 97.88 186 ALA A O 1
ATOM 1453 N N . THR A 1 187 ? -10.166 -3.380 -0.062 1.00 97.94 187 THR A N 1
ATOM 1454 C CA . THR A 1 187 ? -9.038 -2.578 -0.551 1.00 97.94 187 THR A CA 1
ATOM 1455 C C . THR A 1 187 ? -7.728 -3.367 -0.532 1.00 97.94 187 THR A C 1
ATOM 1457 O O . THR A 1 187 ? -7.012 -3.331 -1.535 1.00 97.94 187 THR A O 1
ATOM 1460 N N . GLN A 1 188 ? -7.453 -4.138 0.529 1.00 96.88 188 GLN A N 1
ATOM 1461 C CA . GLN A 1 188 ? -6.328 -5.081 0.585 1.00 96.88 188 GLN 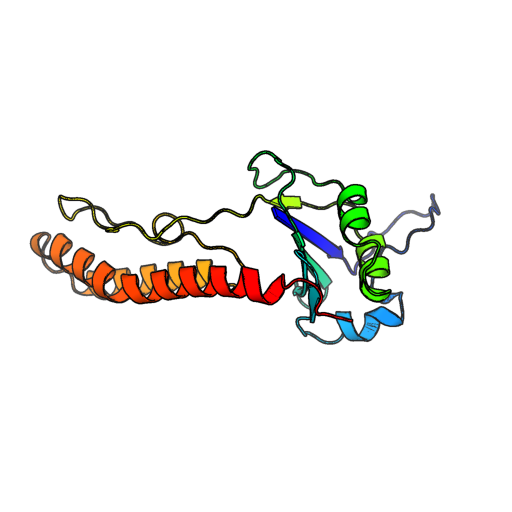A CA 1
ATOM 1462 C C . GLN A 1 188 ? -6.390 -6.089 -0.570 1.00 96.88 188 GLN A C 1
ATOM 1464 O O . GLN A 1 188 ? -5.422 -6.239 -1.317 1.00 96.88 188 GLN A O 1
ATOM 1469 N N . ALA A 1 189 ? -7.542 -6.742 -0.757 1.00 96.75 189 ALA A N 1
ATOM 1470 C CA . ALA A 1 189 ? -7.748 -7.728 -1.817 1.00 96.75 189 ALA A CA 1
ATOM 1471 C C . ALA A 1 189 ? -7.573 -7.116 -3.214 1.00 96.75 189 ALA A C 1
ATOM 1473 O O . ALA A 1 189 ? -6.860 -7.663 -4.053 1.00 96.75 189 ALA A O 1
ATOM 1474 N N . SER A 1 190 ? -8.146 -5.934 -3.442 1.00 97.19 190 SER A N 1
ATOM 1475 C CA . SER A 1 190 ? -7.983 -5.209 -4.704 1.00 97.19 190 SER A CA 1
ATOM 1476 C C . SER A 1 190 ? -6.523 -4.812 -4.948 1.00 97.19 190 SER A C 1
ATOM 1478 O O . SER A 1 190 ? -6.081 -4.767 -6.091 1.00 97.19 190 SER A O 1
ATOM 1480 N N . SER A 1 191 ? -5.754 -4.511 -3.895 1.00 96.31 191 SER A N 1
ATOM 1481 C CA . SER A 1 191 ? -4.328 -4.205 -4.044 1.00 96.31 191 SER A CA 1
ATOM 1482 C C . SER A 1 191 ? -3.521 -5.424 -4.490 1.00 96.31 191 SER A C 1
ATOM 1484 O O . SER A 1 191 ? -2.680 -5.309 -5.380 1.00 96.31 191 SER A O 1
ATOM 1486 N N . ARG A 1 192 ? -3.839 -6.615 -3.965 1.00 95.00 192 ARG A N 1
ATOM 1487 C CA . ARG A 1 192 ? -3.274 -7.881 -4.464 1.00 95.00 192 ARG A CA 1
ATOM 1488 C C . ARG A 1 192 ? -3.671 -8.165 -5.908 1.00 95.00 192 ARG A C 1
ATOM 1490 O O . ARG A 1 192 ? -2.838 -8.598 -6.693 1.00 95.00 192 ARG A O 1
ATOM 1497 N N . LEU A 1 193 ? -4.915 -7.880 -6.287 1.00 96.25 193 LEU A N 1
ATOM 1498 C CA . LEU A 1 193 ? -5.338 -8.011 -7.680 1.00 96.25 193 LEU A CA 1
ATOM 1499 C C . LEU A 1 193 ? -4.524 -7.086 -8.599 1.00 96.25 193 LEU A C 1
ATOM 1501 O O . LEU A 1 193 ? -4.037 -7.525 -9.637 1.00 96.25 193 LEU A O 1
ATOM 1505 N N . ASN A 1 194 ? -4.310 -5.833 -8.194 1.00 96.00 194 ASN A N 1
ATOM 1506 C CA . ASN A 1 194 ? -3.489 -4.897 -8.961 1.00 96.00 194 ASN A CA 1
ATOM 1507 C C . ASN A 1 194 ? -2.030 -5.345 -9.083 1.00 96.00 194 ASN A C 1
ATOM 1509 O O . ASN A 1 194 ? -1.429 -5.098 -10.124 1.00 96.00 194 ASN A O 1
ATOM 1513 N N . GLN A 1 195 ? -1.469 -6.027 -8.074 1.00 94.56 195 GLN A N 1
ATOM 1514 C CA . GLN A 1 195 ? -0.159 -6.670 -8.214 1.00 94.56 195 GLN A CA 1
ATOM 1515 C C . GLN A 1 195 ? -0.143 -7.573 -9.446 1.00 94.56 195 GLN A C 1
ATOM 1517 O O . GLN A 1 195 ? 0.723 -7.434 -10.297 1.00 94.56 195 GLN A O 1
ATOM 1522 N N . HIS A 1 196 ? -1.129 -8.464 -9.557 1.00 93.56 196 HIS A N 1
ATOM 1523 C CA . HIS A 1 196 ? -1.214 -9.392 -10.675 1.00 93.56 196 HIS A CA 1
ATOM 1524 C C . HIS A 1 196 ? -1.399 -8.661 -12.011 1.00 93.56 196 HIS A C 1
ATOM 1526 O O . HIS A 1 196 ? -0.650 -8.916 -12.948 1.00 93.56 196 HIS A O 1
ATOM 1532 N N . ILE A 1 197 ? -2.338 -7.711 -12.080 1.00 95.00 197 ILE A N 1
ATOM 1533 C CA . ILE A 1 197 ? -2.640 -6.954 -13.306 1.00 95.00 197 ILE A CA 1
ATOM 1534 C C . ILE A 1 197 ? -1.415 -6.178 -13.806 1.00 95.00 197 ILE A C 1
ATOM 1536 O O . ILE A 1 197 ? -1.137 -6.170 -15.001 1.00 95.00 197 ILE A O 1
ATOM 1540 N N . PHE A 1 198 ? -0.663 -5.533 -12.911 1.00 95.31 198 PHE A N 1
ATOM 1541 C CA . PHE A 1 198 ? 0.497 -4.723 -13.299 1.00 95.31 198 PHE A CA 1
ATOM 1542 C C . PHE A 1 198 ? 1.737 -5.551 -13.648 1.00 95.31 198 PHE A C 1
ATOM 1544 O O . PHE A 1 198 ? 2.731 -4.983 -14.100 1.00 95.31 198 PHE A O 1
ATOM 1551 N N . HIS A 1 199 ? 1.703 -6.863 -13.405 1.00 95.19 199 HIS A N 1
ATOM 1552 C CA . HIS A 1 199 ? 2.844 -7.773 -13.520 1.00 95.19 199 HIS A CA 1
ATOM 1553 C C . HIS A 1 199 ? 2.551 -8.993 -14.395 1.00 95.19 199 HIS A C 1
ATOM 1555 O O . HIS A 1 199 ? 3.244 -10.006 -14.271 1.00 95.19 199 HIS A O 1
ATOM 1561 N N . LEU A 1 200 ? 1.531 -8.910 -15.255 1.00 93.62 200 LEU A N 1
ATOM 1562 C CA . LEU A 1 200 ? 1.164 -9.992 -16.164 1.00 93.62 200 LEU A CA 1
ATOM 1563 C C . LEU A 1 200 ? 2.370 -10.440 -17.008 1.00 93.62 200 LEU A C 1
ATOM 1565 O O . LEU A 1 200 ? 3.186 -9.600 -17.397 1.00 93.62 200 LEU A O 1
ATOM 1569 N N . PRO A 1 201 ? 2.503 -11.752 -17.275 1.00 91.75 201 PRO A N 1
ATOM 1570 C CA . PRO A 1 201 ? 3.505 -12.243 -18.209 1.00 91.75 201 PRO A CA 1
ATOM 1571 C C . PRO A 1 201 ? 3.200 -11.742 -19.623 1.00 91.75 201 PRO A C 1
ATOM 1573 O O . PRO A 1 201 ? 2.082 -11.308 -19.915 1.00 91.75 201 PRO A O 1
ATOM 1576 N N . ASP A 1 202 ? 4.189 -11.855 -20.504 1.00 88.81 202 ASP A N 1
ATOM 1577 C CA . ASP A 1 202 ? 3.948 -11.649 -21.926 1.00 88.81 202 ASP A CA 1
ATOM 1578 C C . ASP A 1 202 ? 2.896 -12.648 -22.429 1.00 88.81 202 ASP A C 1
ATOM 1580 O O . ASP A 1 202 ? 2.803 -13.790 -21.960 1.00 88.81 202 ASP A O 1
ATOM 1584 N N . GLY A 1 203 ? 2.065 -12.182 -23.359 1.00 85.94 203 GLY A N 1
ATOM 1585 C CA . GLY A 1 203 ? 1.107 -13.036 -24.048 1.00 85.94 203 GLY A CA 1
ATOM 1586 C C . GLY A 1 203 ? 1.795 -13.964 -25.056 1.00 85.94 203 GLY A C 1
ATOM 1587 O O . GLY A 1 203 ? 2.989 -13.817 -25.316 1.00 85.94 203 GLY A O 1
ATOM 1588 N N . PRO A 1 204 ? 1.047 -14.912 -25.641 1.00 89.12 204 PRO A N 1
ATOM 1589 C CA . PRO A 1 204 ? 1.521 -15.678 -26.789 1.00 89.12 204 PRO A CA 1
ATOM 1590 C C . PRO A 1 204 ? 1.953 -14.753 -27.937 1.00 89.12 204 PRO A C 1
ATOM 1592 O O . PRO A 1 204 ? 1.323 -13.713 -28.146 1.00 89.12 204 PRO A O 1
ATOM 1595 N N . GLU A 1 205 ? 2.997 -15.157 -28.665 1.00 75.06 205 GLU A N 1
ATOM 1596 C CA . GLU A 1 205 ? 3.417 -14.529 -29.930 1.00 75.06 205 GLU A CA 1
ATOM 1597 C C . GLU A 1 205 ? 2.458 -14.850 -31.086 1.00 75.06 205 GLU A C 1
ATOM 1599 O O . GLU A 1 205 ? 1.947 -15.996 -31.142 1.00 75.06 205 GLU A O 1
#

Radius of gyration: 21.84 Å; chains: 1; bounding box: 58×41×60 Å

Sequence (205 aa):
MSSVARISRHQPEMQPTELSSRPTSCSRIPTFVPLVETPEMVGWMGPGRHIMTYNIRAKREFNLVLCHPDDGSVESWTAEGSADKMRADFVCWEPRVKKLLALIPSTLNWKLMDRAPLSTWINKNGKLALLGDSCHPMLPYRAQGSAMAVEDAAVLGNLFSRLSSPAQIAPLLRAYESIRYDRATATQASSRLNQHIFHLPDGPE

Foldseek 3Di:
DKWKFKQFQDDDPDDPDDDDDDPRHQCPPPVCVCVQVDQDWDKDFAAQKIKIWGADPVSRMIMIMIGHDDPPDDADPADKDDLVVVLVRCVVPDPVVNSVSSNTPTIGDHDFDWDQADPAQADPVQQGGDAQRRGQRAGCLPVCRVVLRVVLVVLLVVLCVPDPDPVCSNVSRVVSCVVRVVVSNVVRVVRVVSSCVRNPHDDDD

Organism: NCBI:txid1328754

InterPro domains:
  IPR002938 FAD-binding domain [PF01494] (124-187)
  IPR036188 FAD/NAD(P)-binding domain superfamily [G3DSA:3.50.50.60] (9-204)
  IPR036188 FAD/NAD(P)-binding domain superfamily [SSF51905] (61-203)
  IPR050493 FAD-dependent Monooxygenases in Biosynthesis and Metabolism [PTHR13789] (37-194)

pLDDT: mean 86.25, std 16.04, range [30.78, 98.75]